Protein AF-A0AAW1S4J7-F1 (afdb_monomer_lite)

Secondary structure (DSSP, 8-state):
-EESSGGGGGG-TTTSPP-EEETTTEEE------TT-EEEEE-EEEE--TT--EEEEEPSSSPEEEE--TT-S-EEEE--TT--S--EEEETTEEE-HHHHHHHHHHHHHHHHHHHHHHHHHHHHHHHHHHHHHHHHHHHHHHHHHHHHHHHHHHHHHHHHHHHHHHHHHHHHHHHHHHHHHHHHHHHHHHHTTS--------

Radius of gyration: 54.15 Å; chains: 1; bounding box: 108×40×159 Å

Organism: NCBI:txid381761

pLDDT: mean 91.61, std 11.93, range [40.16, 98.44]

InterPro domains:
  IPR002044 Carbohydrate binding module family 20 [PF00686] (1-75)
  IPR002044 Carbohydrate binding module family 20 [PS51166] (1-83)
  IPR013783 Immunoglobulin-like fold [G3DSA:2.60.40.10] (1-83)
  IPR013784 Carbohydrate-binding-like fold [SSF49452] (1-79)

Structure (mmCIF, N/CA/C/O backbone):
data_AF-A0AAW1S4J7-F1
#
_entry.id   AF-A0AAW1S4J7-F1
#
loop_
_atom_site.group_PDB
_atom_site.id
_atom_site.type_symbol
_atom_site.label_atom_id
_atom_site.label_alt_id
_atom_site.label_comp_id
_atom_site.label_asym_id
_atom_site.label_entity_id
_atom_site.label_seq_id
_atom_site.pdbx_PDB_ins_code
_atom_site.Cartn_x
_atom_site.Cartn_y
_atom_site.Cartn_z
_atom_site.occupancy
_atom_site.B_iso_or_equiv
_atom_site.auth_seq_id
_atom_site.auth_comp_id
_atom_site.auth_asym_id
_atom_site.auth_atom_id
_atom_site.pdbx_PDB_model_num
ATOM 1 N N . MET A 1 1 ? 13.550 -7.695 -26.222 1.00 94.81 1 MET A N 1
ATOM 2 C CA . MET A 1 1 ? 13.924 -7.060 -24.934 1.00 94.81 1 MET A CA 1
ATOM 3 C C . MET A 1 1 ? 13.783 -8.091 -23.820 1.00 94.81 1 MET A C 1
ATOM 5 O O . MET A 1 1 ? 12.982 -8.997 -23.983 1.00 94.81 1 MET A O 1
ATOM 9 N N . VAL A 1 2 ? 14.546 -7.988 -22.726 1.00 97.31 2 VAL A N 1
ATOM 10 C CA . VAL A 1 2 ? 14.392 -8.846 -21.529 1.00 97.31 2 VAL A CA 1
ATOM 11 C C . VAL A 1 2 ? 14.525 -8.037 -20.240 1.00 97.31 2 VAL A C 1
ATOM 13 O O . VAL A 1 2 ? 15.113 -6.960 -20.264 1.00 97.31 2 VAL A O 1
ATOM 16 N N . GLY A 1 3 ? 14.016 -8.542 -19.117 1.00 98.06 3 GLY A N 1
ATOM 17 C CA . GLY A 1 3 ? 14.047 -7.829 -17.841 1.00 98.06 3 GLY A CA 1
ATOM 18 C C . GLY A 1 3 ? 13.554 -8.634 -16.644 1.00 98.06 3 GLY A C 1
ATOM 19 O O . GLY A 1 3 ? 13.329 -9.837 -16.742 1.00 98.06 3 GLY A O 1
ATOM 20 N N . SER A 1 4 ? 13.395 -7.964 -15.502 1.00 98.25 4 SER A N 1
ATOM 21 C CA . SER A 1 4 ? 13.135 -8.591 -14.201 1.00 98.25 4 SER A CA 1
ATOM 22 C C . SER A 1 4 ? 11.715 -9.138 -14.027 1.00 98.25 4 SER A C 1
ATOM 24 O O . SER A 1 4 ? 11.516 -10.0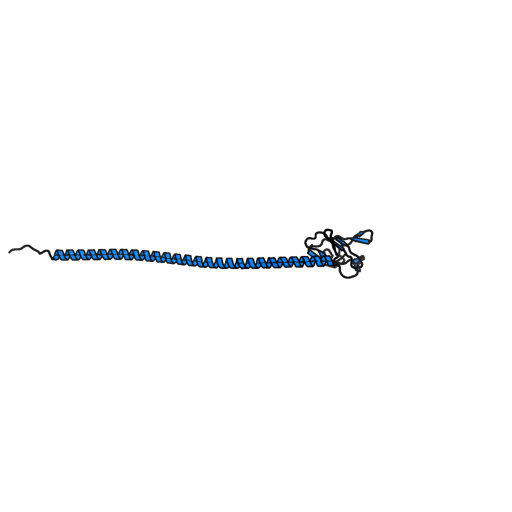89 -13.272 1.00 98.25 4 SER A O 1
ATOM 26 N N . HIS A 1 5 ? 10.726 -8.569 -14.720 1.00 98.19 5 HIS A N 1
ATOM 27 C CA . HIS A 1 5 ? 9.329 -9.003 -14.637 1.00 98.19 5 HIS A CA 1
ATOM 28 C C . HIS A 1 5 ? 9.037 -10.197 -15.560 1.00 98.19 5 HIS A C 1
ATOM 30 O O . HIS A 1 5 ? 9.690 -10.363 -16.589 1.00 98.19 5 HIS A O 1
ATOM 36 N N . ALA A 1 6 ? 8.009 -10.990 -15.241 1.00 97.75 6 ALA A N 1
ATOM 37 C CA . ALA A 1 6 ? 7.593 -12.138 -16.055 1.00 97.75 6 ALA A CA 1
ATOM 38 C C . ALA A 1 6 ? 7.232 -11.739 -17.498 1.00 97.75 6 ALA A C 1
ATOM 40 O O . ALA A 1 6 ? 7.675 -12.376 -18.444 1.00 97.75 6 ALA A O 1
ATOM 41 N N . ASN A 1 7 ? 6.529 -10.616 -17.682 1.00 97.75 7 ASN A N 1
ATOM 42 C CA . ASN A 1 7 ? 6.209 -10.080 -19.018 1.00 97.75 7 ASN A CA 1
ATOM 43 C C . ASN A 1 7 ? 7.428 -9.482 -19.748 1.00 97.75 7 ASN A C 1
ATOM 45 O O . ASN A 1 7 ? 7.339 -9.128 -20.918 1.00 97.75 7 ASN A O 1
ATOM 49 N N . LEU A 1 8 ? 8.568 -9.368 -19.061 1.00 97.94 8 LEU A N 1
ATOM 50 C CA . LEU A 1 8 ? 9.875 -9.056 -19.642 1.00 97.94 8 LEU A CA 1
ATOM 51 C C . LEU A 1 8 ? 10.750 -10.319 -19.763 1.00 97.94 8 LEU A C 1
ATOM 53 O O . LEU A 1 8 ? 11.948 -10.220 -20.018 1.00 97.94 8 LEU A O 1
ATOM 57 N N . GLY A 1 9 ? 10.180 -11.506 -19.560 1.00 96.69 9 GLY A N 1
ATOM 58 C CA . GLY A 1 9 ? 10.858 -12.790 -19.693 1.00 96.69 9 GLY A CA 1
ATOM 59 C C . GLY A 1 9 ? 11.714 -13.207 -18.500 1.00 96.69 9 GLY A C 1
ATOM 60 O O . GLY A 1 9 ? 12.421 -14.199 -18.608 1.00 96.69 9 GLY A O 1
ATOM 61 N N . SER A 1 10 ? 11.712 -12.480 -17.374 1.00 97.38 10 SER A N 1
ATOM 62 C CA . SER A 1 10 ? 12.514 -12.826 -16.182 1.00 97.38 10 SER A CA 1
ATOM 63 C C . SER A 1 10 ? 13.986 -13.143 -16.505 1.00 97.38 10 SER A C 1
ATOM 65 O O . SER A 1 10 ? 14.558 -14.114 -16.010 1.00 97.38 10 SER A O 1
ATOM 67 N N . TRP A 1 11 ? 14.593 -12.318 -17.363 1.00 96.62 11 TRP A N 1
ATOM 68 C CA . TRP A 1 11 ? 15.951 -12.468 -17.906 1.00 96.62 11 TRP A CA 1
ATOM 69 C C . TRP A 1 11 ? 16.199 -13.697 -18.800 1.00 96.62 11 TRP A C 1
ATOM 71 O O . TRP A 1 11 ? 17.341 -13.958 -19.184 1.00 96.62 11 TRP A O 1
ATOM 81 N N . VAL A 1 12 ? 15.153 -14.415 -19.207 1.00 94.62 12 VAL A N 1
ATOM 82 C CA . VAL A 1 12 ? 15.214 -15.518 -20.171 1.00 94.62 12 VAL A CA 1
ATOM 83 C C . VAL A 1 12 ? 14.973 -14.981 -21.585 1.00 94.62 12 VAL A C 1
ATOM 85 O O . VAL A 1 12 ? 13.912 -14.452 -21.901 1.00 94.62 12 VAL A O 1
ATOM 88 N N . LEU A 1 13 ? 15.961 -15.136 -22.476 1.00 92.69 13 LEU A N 1
ATOM 89 C CA . LEU A 1 13 ? 15.916 -14.606 -23.854 1.00 92.69 13 LEU A CA 1
ATOM 90 C C . LEU A 1 13 ? 14.748 -15.140 -24.694 1.00 92.69 13 LEU A C 1
ATOM 92 O O . LEU A 1 13 ? 14.265 -14.442 -25.583 1.00 92.69 13 LEU A O 1
ATOM 96 N N . ALA A 1 14 ? 14.338 -16.385 -24.450 1.00 91.38 14 ALA A N 1
ATOM 97 C CA . ALA A 1 14 ? 13.234 -17.013 -25.169 1.00 91.38 14 ALA A CA 1
ATOM 98 C C . ALA A 1 14 ? 11.870 -16.418 -24.787 1.00 91.38 14 ALA A C 1
ATOM 100 O O . ALA A 1 14 ? 10.983 -16.378 -25.635 1.00 91.38 14 ALA A O 1
ATOM 101 N N . ASP A 1 15 ? 11.753 -15.903 -23.561 1.00 93.56 15 ASP A N 1
ATOM 102 C CA . ASP A 1 15 ? 10.494 -15.441 -22.966 1.00 93.56 15 ASP A CA 1
ATOM 103 C C . ASP A 1 15 ? 10.362 -13.909 -22.998 1.00 93.56 15 ASP A C 1
ATOM 105 O O . ASP A 1 15 ? 9.347 -13.346 -22.593 1.00 93.56 15 ASP A O 1
ATOM 109 N N . GLY A 1 16 ? 11.403 -13.213 -23.461 1.00 94.56 16 GLY A N 1
ATOM 110 C CA . GLY A 1 16 ? 11.403 -11.765 -23.605 1.00 94.56 16 GLY A CA 1
ATOM 111 C C . GLY A 1 16 ? 10.534 -11.290 -24.776 1.00 94.56 16 GLY A C 1
ATOM 112 O O . GLY A 1 16 ? 10.532 -11.932 -25.832 1.00 94.56 16 GLY A O 1
ATOM 113 N N . PRO A 1 17 ? 9.849 -10.138 -24.647 1.00 95.94 17 PRO A N 1
ATOM 114 C CA . PRO A 1 17 ? 9.059 -9.575 -25.734 1.00 95.94 17 PRO A CA 1
ATOM 115 C C . PRO A 1 17 ? 9.934 -9.257 -26.952 1.00 95.94 17 PRO A C 1
ATOM 117 O O . PRO A 1 17 ? 11.016 -8.658 -26.844 1.00 95.94 17 PRO A O 1
ATOM 120 N N . GLU A 1 18 ? 9.451 -9.667 -28.121 1.00 94.62 18 GLU A N 1
ATOM 121 C CA . GLU A 1 18 ? 10.043 -9.334 -29.413 1.00 94.62 18 GLU A CA 1
ATOM 122 C C . GLU A 1 18 ? 9.661 -7.905 -29.800 1.00 94.62 18 GLU A C 1
ATOM 124 O O . GLU A 1 18 ? 8.562 -7.447 -29.499 1.00 94.62 18 GLU A O 1
ATOM 129 N N . MET A 1 19 ? 10.602 -7.178 -30.400 1.00 96.00 19 MET A N 1
ATOM 130 C CA . MET A 1 19 ? 10.384 -5.792 -30.805 1.00 96.00 19 MET A CA 1
ATOM 131 C C 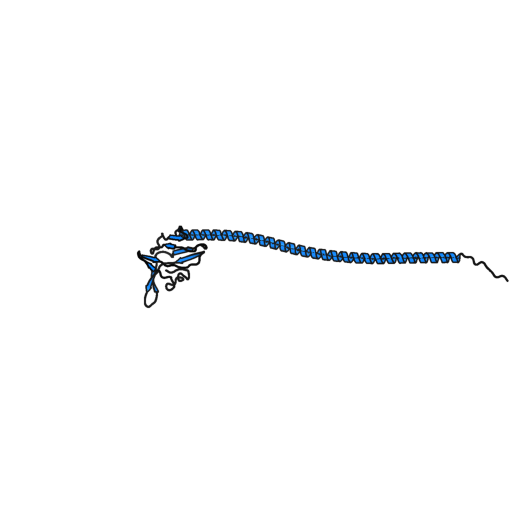. MET A 1 19 ? 10.189 -5.733 -32.311 1.00 96.00 19 MET A C 1
ATOM 133 O O . MET A 1 19 ? 10.899 -6.407 -33.057 1.00 96.00 19 MET A O 1
ATOM 137 N N . GLU A 1 20 ? 9.269 -4.889 -32.752 1.00 96.44 20 GLU A N 1
ATOM 138 C CA . GLU A 1 20 ? 8.991 -4.659 -34.162 1.00 96.44 20 GLU A CA 1
ATOM 139 C C . GLU A 1 20 ? 9.872 -3.524 -34.684 1.00 96.44 20 GLU A C 1
ATOM 141 O O . GLU A 1 20 ? 9.917 -2.440 -34.095 1.00 96.44 20 GLU A O 1
ATOM 146 N N . TRP A 1 21 ? 10.586 -3.773 -35.785 1.00 96.12 21 TRP A N 1
ATOM 147 C CA . TRP A 1 21 ? 11.353 -2.741 -36.480 1.00 96.12 21 TRP A CA 1
ATOM 148 C C . TRP A 1 21 ? 10.439 -1.900 -37.367 1.00 96.12 21 TRP A C 1
ATOM 150 O O . TRP A 1 21 ? 9.559 -2.413 -38.059 1.00 96.12 21 TRP A O 1
ATOM 160 N N . SER A 1 22 ? 10.714 -0.604 -37.406 1.00 95.19 22 SER A N 1
ATOM 161 C CA . SER A 1 22 ? 10.069 0.358 -38.288 1.00 95.19 22 SER A CA 1
ATOM 162 C C . SER A 1 22 ? 11.109 1.296 -38.921 1.00 95.19 22 SER A C 1
ATOM 164 O O . SER A 1 22 ? 12.235 1.397 -38.418 1.00 95.19 22 SER A O 1
ATOM 166 N N . PRO A 1 23 ? 10.775 1.974 -40.042 1.00 96.38 23 PRO A N 1
ATOM 167 C CA . PRO A 1 23 ? 11.704 2.871 -40.723 1.00 96.38 23 PRO A CA 1
ATOM 168 C C . PRO A 1 23 ? 12.321 3.916 -39.784 1.00 96.38 23 PRO A C 1
ATOM 170 O O . PRO A 1 23 ? 11.622 4.522 -38.975 1.00 96.38 23 PRO A O 1
ATOM 173 N N . GLY A 1 24 ? 13.627 4.154 -39.936 1.00 92.69 24 GLY A N 1
ATOM 174 C CA . GLY A 1 24 ? 14.396 5.039 -39.053 1.00 92.69 24 GLY A CA 1
ATOM 175 C C . GLY A 1 24 ? 15.070 4.328 -37.875 1.00 92.69 24 GLY A C 1
ATOM 176 O O . GLY A 1 24 ? 15.402 4.988 -36.898 1.00 92.69 24 GLY A O 1
ATOM 177 N N . ASP A 1 25 ? 15.261 3.006 -37.963 1.00 91.81 25 ASP A N 1
ATOM 178 C CA . ASP A 1 25 ? 15.896 2.170 -36.928 1.00 91.81 25 ASP A CA 1
ATOM 179 C C . ASP A 1 25 ? 15.184 2.216 -35.572 1.00 91.81 25 ASP A C 1
ATOM 181 O O . ASP A 1 25 ? 15.783 2.052 -34.506 1.00 91.81 25 ASP A O 1
ATOM 185 N N . LEU A 1 26 ? 13.865 2.401 -35.630 1.00 94.19 26 LEU A N 1
ATOM 186 C CA . LEU A 1 26 ? 12.995 2.448 -34.470 1.00 94.19 26 LEU A CA 1
ATOM 187 C C . LEU A 1 26 ? 12.445 1.055 -34.188 1.00 94.19 26 LEU A C 1
ATOM 189 O O . LEU A 1 26 ? 11.729 0.476 -35.007 1.00 94.19 26 LEU A O 1
ATOM 193 N N . TRP A 1 27 ? 12.762 0.547 -33.002 1.00 96.12 27 TRP A N 1
ATOM 194 C CA . TRP A 1 27 ? 12.247 -0.712 -32.482 1.00 96.12 27 TRP A CA 1
ATOM 195 C C . TRP A 1 27 ? 11.207 -0.423 -31.404 1.00 96.12 27 TRP A C 1
ATOM 197 O O . TRP A 1 27 ? 11.496 0.324 -30.468 1.00 96.12 27 TRP A O 1
ATOM 207 N N . ARG A 1 28 ? 10.019 -1.025 -31.502 1.00 96.75 28 ARG A N 1
ATOM 208 C CA . ARG A 1 28 ? 8.924 -0.826 -30.539 1.00 96.75 28 ARG A CA 1
ATOM 209 C C . ARG A 1 28 ? 8.412 -2.154 -29.992 1.00 96.75 28 ARG A C 1
ATOM 211 O O . ARG A 1 28 ? 8.386 -3.151 -30.704 1.00 96.75 28 ARG A O 1
ATOM 218 N N . ALA A 1 29 ? 8.000 -2.152 -28.731 1.00 96.75 29 ALA A N 1
ATOM 219 C CA . ALA A 1 29 ? 7.196 -3.211 -28.136 1.00 96.75 29 ALA A CA 1
ATOM 220 C C . ALA A 1 29 ? 6.280 -2.607 -27.071 1.00 96.75 29 ALA A C 1
ATOM 222 O O . ALA A 1 29 ? 6.717 -1.738 -26.316 1.00 96.75 29 ALA A O 1
ATOM 223 N N . ASP A 1 30 ? 5.060 -3.124 -26.982 1.00 97.00 30 ASP A N 1
ATOM 224 C CA . ASP A 1 30 ? 4.117 -2.781 -25.923 1.00 97.00 30 ASP A CA 1
ATOM 225 C C . ASP A 1 30 ? 4.146 -3.885 -24.862 1.00 97.00 30 ASP A C 1
ATOM 227 O O . ASP A 1 30 ? 4.024 -5.073 -25.172 1.00 97.00 30 ASP A O 1
ATOM 231 N N . VAL A 1 31 ? 4.339 -3.508 -23.596 1.00 97.06 31 VAL A N 1
ATOM 232 C CA . VAL A 1 31 ? 4.466 -4.463 -22.487 1.00 97.06 31 VAL A CA 1
ATOM 233 C C . VAL A 1 31 ? 3.545 -4.056 -21.349 1.00 97.06 31 VAL A C 1
ATOM 235 O O . VAL A 1 31 ? 3.695 -2.989 -20.762 1.00 97.06 31 VAL A O 1
ATOM 238 N N . ALA A 1 32 ? 2.625 -4.945 -20.983 1.00 96.75 32 ALA A N 1
ATOM 239 C CA . ALA A 1 32 ? 1.812 -4.762 -19.789 1.00 96.75 32 ALA A CA 1
ATOM 240 C C . ALA A 1 32 ? 2.663 -5.023 -18.538 1.00 96.75 32 ALA A C 1
ATOM 242 O O . ALA A 1 32 ? 3.170 -6.131 -18.349 1.00 96.75 32 ALA A O 1
ATOM 243 N N . LEU A 1 33 ? 2.797 -4.027 -17.665 1.00 96.62 33 LEU A N 1
ATOM 244 C CA . LEU A 1 33 ? 3.484 -4.146 -16.378 1.00 96.62 33 LEU A CA 1
ATOM 245 C C . LEU A 1 33 ? 2.549 -3.706 -15.245 1.00 96.62 33 LEU A C 1
ATOM 247 O O . LEU A 1 33 ? 1.750 -2.791 -15.445 1.00 96.62 33 LEU A O 1
ATOM 251 N N . PRO A 1 34 ? 2.627 -4.326 -14.055 1.00 95.94 34 PRO A N 1
ATOM 252 C CA . PRO A 1 34 ? 1.897 -3.830 -12.897 1.00 95.94 34 PRO A CA 1
ATOM 253 C C . PRO A 1 34 ? 2.310 -2.393 -12.538 1.00 95.94 34 PRO A C 1
ATOM 255 O O . PRO A 1 34 ? 3.500 -2.068 -12.490 1.00 95.94 34 PRO A O 1
ATOM 258 N N . ALA A 1 35 ? 1.329 -1.544 -12.242 1.00 93.44 35 ALA A N 1
ATOM 259 C CA . ALA A 1 35 ? 1.574 -0.203 -11.722 1.00 93.44 35 ALA A CA 1
ATOM 260 C C . ALA A 1 35 ? 2.188 -0.254 -10.307 1.00 93.44 35 ALA A C 1
ATOM 262 O O . ALA A 1 35 ? 2.039 -1.243 -9.585 1.00 93.44 35 ALA A O 1
ATOM 263 N N . GLY A 1 36 ? 2.869 0.818 -9.896 1.00 93.38 36 GLY A N 1
ATOM 264 C CA . GLY A 1 36 ? 3.465 0.937 -8.556 1.00 93.38 36 GLY A CA 1
ATOM 265 C C . GLY A 1 36 ? 4.779 0.169 -8.350 1.00 93.38 36 GLY A C 1
ATOM 266 O O . GLY A 1 36 ? 5.244 0.063 -7.215 1.00 93.38 36 GLY A O 1
ATOM 267 N N . GLY A 1 37 ? 5.368 -0.382 -9.413 1.00 94.69 37 GLY A N 1
ATOM 268 C CA . GLY A 1 37 ? 6.575 -1.208 -9.361 1.00 94.69 37 GLY A CA 1
ATOM 269 C C . GLY A 1 37 ? 7.823 -0.540 -9.937 1.00 94.69 37 GLY A C 1
ATOM 270 O O . GLY A 1 37 ? 7.751 0.444 -10.671 1.00 94.69 37 GLY A O 1
ATOM 271 N N . VAL A 1 38 ? 8.980 -1.134 -9.636 1.00 97.19 38 VAL A N 1
ATOM 272 C CA . VAL A 1 38 ? 10.267 -0.803 -10.258 1.00 97.19 38 VAL A CA 1
ATOM 273 C C . VAL A 1 38 ? 10.770 -2.024 -11.019 1.00 97.19 38 VAL A C 1
ATOM 275 O O . VAL A 1 38 ? 10.853 -3.122 -10.465 1.00 97.19 38 VAL A O 1
ATOM 278 N N . TYR A 1 39 ? 11.107 -1.829 -12.288 1.00 97.69 39 TYR A N 1
ATOM 279 C CA . TYR A 1 39 ? 11.480 -2.887 -13.217 1.00 97.69 39 TYR A CA 1
ATOM 280 C C . TYR A 1 39 ? 12.851 -2.625 -13.814 1.00 97.69 39 TYR A C 1
ATOM 282 O O . TYR A 1 39 ? 13.175 -1.500 -14.189 1.00 97.69 39 TYR A O 1
ATOM 290 N N . GLU A 1 40 ? 13.637 -3.686 -13.955 1.00 97.69 40 GLU A N 1
ATOM 291 C CA . GLU A 1 40 ? 14.879 -3.648 -14.712 1.00 97.69 40 GLU A CA 1
ATOM 292 C C . GLU A 1 40 ? 14.668 -4.288 -16.075 1.00 97.69 40 GLU A C 1
ATOM 294 O O . GLU A 1 40 ? 13.974 -5.299 -16.187 1.00 97.69 40 GLU A O 1
ATOM 299 N N . TYR A 1 41 ? 15.294 -3.736 -17.106 1.00 97.25 41 TYR A N 1
ATOM 300 C CA . TYR A 1 41 ? 15.266 -4.309 -18.445 1.00 97.25 41 TYR A CA 1
ATOM 301 C C . TYR A 1 41 ? 16.514 -3.950 -19.246 1.00 97.25 41 TYR A C 1
ATOM 303 O O . TYR A 1 41 ? 17.300 -3.067 -18.887 1.00 97.25 41 TYR A O 1
ATOM 311 N N . LYS A 1 42 ? 16.702 -4.672 -20.350 1.00 96.75 42 LYS A N 1
ATOM 312 C CA . LYS A 1 42 ? 17.792 -4.467 -21.293 1.00 96.75 42 LYS A CA 1
ATOM 313 C C . LYS A 1 42 ? 17.411 -4.906 -22.702 1.00 96.75 42 LYS A C 1
ATOM 315 O O . LYS A 1 42 ? 16.663 -5.871 -22.901 1.00 96.75 42 LYS A O 1
ATOM 320 N N . TYR A 1 43 ? 17.976 -4.223 -23.691 1.00 96.75 43 TYR A N 1
ATOM 321 C CA . TYR A 1 43 ? 17.863 -4.634 -25.087 1.00 96.75 43 TYR A CA 1
ATOM 322 C C . TYR A 1 43 ? 18.951 -5.648 -25.450 1.00 96.75 43 TYR A C 1
ATOM 324 O O . TYR A 1 43 ? 20.069 -5.628 -24.929 1.00 96.75 43 TYR A O 1
ATOM 332 N N . VAL A 1 44 ? 18.605 -6.568 -26.342 1.00 95.81 44 VAL A N 1
ATOM 333 C CA . VAL A 1 44 ? 19.483 -7.647 -26.788 1.00 95.81 44 VAL A CA 1
ATOM 334 C C . VAL A 1 44 ? 19.173 -7.947 -28.246 1.00 95.81 44 VAL A C 1
ATOM 336 O O . VAL A 1 44 ? 18.009 -8.101 -28.615 1.00 95.81 44 VAL A O 1
ATOM 339 N N . LEU A 1 45 ? 20.216 -8.016 -29.067 1.00 94.88 45 LEU A N 1
ATOM 340 C CA . LEU A 1 45 ? 20.133 -8.556 -30.416 1.00 94.88 45 LEU A CA 1
ATOM 341 C C . LEU A 1 45 ? 20.252 -10.068 -30.313 1.00 94.88 45 LEU A C 1
ATOM 343 O O . LEU A 1 45 ? 21.188 -10.582 -29.697 1.00 94.88 45 LEU A O 1
ATOM 347 N N . VAL A 1 46 ? 19.299 -10.777 -30.902 1.00 92.56 46 VAL A N 1
ATOM 348 C CA . VAL A 1 46 ? 19.194 -12.230 -30.787 1.00 92.56 46 VAL A CA 1
ATOM 349 C C . VAL A 1 46 ? 19.413 -12.863 -32.153 1.00 92.56 46 VAL A C 1
ATOM 351 O O . VAL A 1 46 ? 18.851 -12.421 -33.151 1.00 92.56 46 VAL A O 1
ATOM 354 N N . GLY A 1 47 ? 20.239 -13.904 -32.187 1.00 86.94 47 GLY A N 1
ATOM 355 C CA . GLY A 1 47 ? 20.476 -14.730 -33.363 1.00 86.94 47 GLY A CA 1
ATOM 356 C C . GLY A 1 47 ? 19.598 -15.973 -33.325 1.00 86.94 47 GLY A C 1
ATOM 357 O O . GLY A 1 47 ? 19.420 -16.585 -32.268 1.00 86.94 47 GLY A O 1
ATOM 358 N N . GLY A 1 48 ? 19.054 -16.353 -34.481 1.00 77.94 48 GLY A N 1
ATOM 359 C CA . GLY A 1 48 ? 18.317 -17.602 -34.664 1.00 77.94 48 GLY A CA 1
ATOM 360 C C . GLY A 1 48 ? 19.195 -18.689 -35.287 1.00 77.94 48 GLY A C 1
ATOM 361 O O . GLY A 1 48 ? 19.889 -18.439 -36.269 1.00 77.94 48 GLY A O 1
ATOM 362 N N . GLY A 1 49 ? 19.155 -19.902 -34.731 1.00 67.75 49 GLY A N 1
ATOM 363 C CA . GLY A 1 49 ? 19.815 -21.090 -35.280 1.00 67.75 49 GLY A CA 1
ATOM 364 C C . GLY A 1 49 ? 19.264 -22.384 -34.672 1.00 67.75 49 GLY A C 1
ATOM 365 O O . GLY A 1 49 ? 18.399 -22.345 -33.799 1.00 67.75 49 GLY A O 1
ATOM 366 N N . ALA A 1 50 ? 19.785 -23.537 -35.104 1.00 55.91 50 ALA A N 1
ATOM 367 C CA . ALA A 1 50 ? 19.297 -24.866 -34.701 1.00 55.91 50 ALA A CA 1
ATOM 368 C C . ALA A 1 50 ? 19.357 -25.155 -33.180 1.00 55.91 50 ALA A C 1
ATOM 370 O O . ALA A 1 50 ? 18.745 -26.113 -32.720 1.00 55.91 50 ALA A O 1
ATOM 371 N N . GLY A 1 51 ? 20.069 -24.330 -32.401 1.00 61.50 51 GLY A N 1
ATOM 372 C CA . GLY A 1 51 ? 20.192 -24.425 -30.940 1.00 61.50 51 GLY A CA 1
ATOM 373 C C . GLY A 1 51 ? 19.315 -23.452 -30.140 1.00 61.50 51 GLY A C 1
ATOM 374 O O . GLY A 1 51 ? 19.511 -23.332 -28.935 1.00 61.50 51 GLY A O 1
ATOM 375 N N . GLY A 1 52 ? 18.381 -22.741 -30.782 1.00 73.31 52 GLY A N 1
ATOM 376 C CA . GLY A 1 52 ? 17.516 -21.753 -30.129 1.00 73.31 52 GLY A CA 1
ATOM 377 C C . GLY A 1 52 ? 18.045 -20.314 -30.184 1.00 73.31 52 GLY A C 1
ATOM 378 O O . GLY A 1 52 ? 19.020 -20.002 -30.877 1.00 73.31 52 GLY A O 1
ATOM 379 N N . ARG A 1 53 ? 17.350 -19.415 -29.474 1.00 81.81 53 ARG A N 1
ATOM 380 C CA . ARG A 1 53 ? 17.690 -17.988 -29.375 1.00 81.81 53 ARG A CA 1
ATOM 381 C C . ARG A 1 53 ? 18.932 -17.803 -28.500 1.00 81.81 53 ARG A C 1
ATOM 383 O O . ARG A 1 53 ? 18.929 -18.190 -27.336 1.00 81.81 53 ARG A O 1
ATOM 390 N N . HIS A 1 54 ? 19.969 -17.172 -29.044 1.00 87.50 54 HIS A N 1
ATOM 391 C CA . HIS A 1 54 ? 21.170 -16.784 -28.298 1.00 87.50 54 HIS A CA 1
ATOM 392 C C . HIS A 1 54 ? 21.458 -15.291 -28.482 1.00 87.50 54 HIS A C 1
ATOM 394 O O . HIS A 1 54 ? 21.161 -14.714 -29.530 1.00 87.50 54 HIS A O 1
ATOM 400 N N . ALA A 1 55 ? 22.025 -14.656 -27.456 1.00 92.44 55 ALA A N 1
ATOM 401 C CA . ALA A 1 55 ? 22.392 -13.246 -27.517 1.00 92.44 55 ALA A CA 1
ATOM 402 C C . ALA A 1 55 ? 23.593 -13.048 -28.455 1.00 92.44 55 ALA A C 1
ATOM 404 O O . ALA A 1 55 ? 24.667 -13.591 -28.209 1.00 92.44 55 ALA A O 1
ATOM 405 N N . LEU A 1 56 ? 23.410 -12.251 -29.508 1.00 94.38 56 LEU A N 1
ATOM 406 C CA . LEU A 1 56 ? 24.486 -11.787 -30.388 1.00 94.38 56 LEU A CA 1
ATOM 407 C C . LEU A 1 56 ? 25.197 -10.578 -29.786 1.00 94.38 56 LEU A C 1
ATOM 409 O O . LEU A 1 56 ? 26.421 -10.490 -29.813 1.00 94.38 56 LEU A O 1
ATOM 413 N N . ALA A 1 57 ? 24.422 -9.644 -29.236 1.00 95.31 57 ALA A N 1
ATOM 414 C CA . ALA A 1 57 ? 24.940 -8.463 -28.569 1.00 95.31 57 ALA A CA 1
ATOM 415 C C . ALA A 1 57 ? 23.944 -7.966 -27.525 1.00 95.31 57 ALA A C 1
ATOM 417 O O . ALA A 1 57 ? 22.737 -7.949 -27.758 1.00 95.31 57 ALA A O 1
ATOM 418 N N . TRP A 1 58 ? 24.466 -7.521 -26.390 1.00 95.94 58 TRP A N 1
ATOM 419 C CA . TRP A 1 58 ? 23.692 -6.824 -25.372 1.00 95.94 58 TRP A CA 1
ATOM 420 C C . TRP A 1 58 ? 23.811 -5.320 -25.569 1.00 95.94 58 TRP A C 1
ATOM 422 O O . TRP A 1 58 ? 24.865 -4.835 -25.989 1.00 95.94 58 TRP A O 1
ATOM 432 N N . GLN A 1 59 ? 22.753 -4.593 -25.207 1.00 96.12 59 GLN A N 1
ATOM 433 C CA . GLN A 1 59 ? 22.813 -3.144 -25.053 1.00 96.12 59 GLN A CA 1
ATOM 434 C C . GLN A 1 59 ? 24.026 -2.766 -24.194 1.00 96.12 59 GLN A C 1
ATOM 436 O O . GLN A 1 59 ? 24.365 -3.453 -23.220 1.00 96.12 59 GLN A O 1
ATOM 441 N N . ARG A 1 60 ? 24.684 -1.668 -24.551 1.00 93.31 60 ARG A N 1
ATOM 442 C CA . ARG A 1 60 ? 25.813 -1.148 -23.781 1.00 93.31 60 ARG A CA 1
ATOM 443 C C . ARG A 1 60 ? 25.352 -0.578 -22.436 1.00 93.31 60 ARG A C 1
ATOM 445 O O . ARG A 1 60 ? 24.183 -0.265 -22.241 1.00 93.31 60 ARG A O 1
ATOM 452 N N . GLY A 1 61 ? 26.292 -0.463 -21.499 1.00 92.00 61 GLY A N 1
ATOM 453 C CA . GLY A 1 61 ? 26.032 0.083 -20.167 1.00 92.00 61 GLY A CA 1
ATOM 454 C C . GLY A 1 6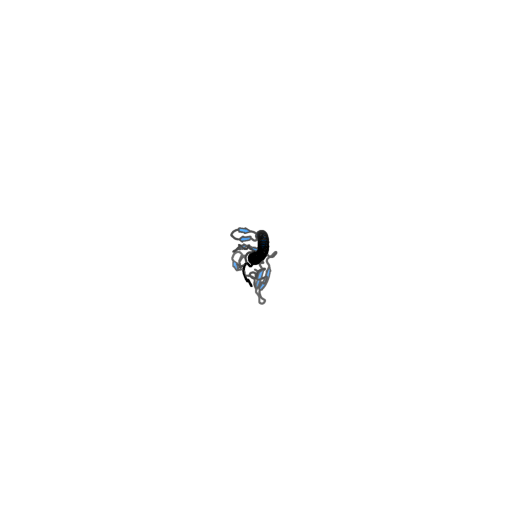1 ? 25.296 -0.871 -19.220 1.00 92.00 61 GLY A C 1
ATOM 455 O O . GLY A 1 61 ? 25.250 -2.090 -19.427 1.00 92.00 61 GLY A O 1
ATOM 456 N N . ASN A 1 62 ? 24.761 -0.296 -18.143 1.00 92.75 62 ASN A N 1
ATOM 457 C CA . ASN A 1 62 ? 24.023 -1.008 -17.099 1.00 92.75 62 ASN A CA 1
ATOM 458 C C . ASN A 1 62 ? 22.606 -1.382 -17.558 1.00 92.75 62 ASN A C 1
ATOM 460 O O . ASN A 1 62 ? 22.149 -0.973 -18.625 1.00 92.75 62 ASN A O 1
ATOM 464 N N . ASN A 1 63 ? 21.908 -2.173 -16.744 1.00 95.25 63 ASN A N 1
ATOM 465 C CA . ASN A 1 63 ? 20.477 -2.386 -16.930 1.00 95.25 63 ASN A CA 1
ATOM 466 C C . ASN A 1 63 ? 19.733 -1.054 -16.802 1.00 95.25 63 ASN A C 1
ATOM 468 O O . ASN A 1 63 ? 20.103 -0.186 -16.010 1.00 95.25 63 ASN A O 1
ATOM 472 N N . SER A 1 64 ? 18.675 -0.914 -17.587 1.00 95.38 64 SER A N 1
ATOM 473 C CA . SER A 1 64 ? 17.779 0.229 -17.509 1.00 95.38 64 SER A CA 1
ATOM 474 C C . SER A 1 64 ? 16.756 -0.007 -16.406 1.00 95.38 64 SER A C 1
ATOM 476 O O . SER A 1 64 ? 16.255 -1.121 -16.273 1.00 95.38 64 SER A O 1
ATOM 478 N N . VAL A 1 65 ? 16.442 1.032 -15.633 1.00 95.38 65 VAL A N 1
ATOM 479 C CA . VAL A 1 65 ? 15.450 0.977 -14.551 1.00 95.38 65 VAL A CA 1
ATOM 480 C C . VAL A 1 65 ? 14.238 1.817 -14.943 1.00 95.38 65 VAL A C 1
ATOM 482 O O . VAL A 1 65 ? 14.393 2.971 -15.335 1.00 95.38 65 VAL A O 1
ATOM 485 N N . LEU A 1 66 ? 13.041 1.245 -14.840 1.00 95.75 66 LEU A N 1
ATOM 486 C CA . LEU A 1 66 ? 11.763 1.925 -15.037 1.00 95.75 66 LEU A CA 1
ATOM 487 C C . LEU A 1 66 ? 10.954 1.847 -13.745 1.00 95.75 66 LEU A C 1
ATOM 489 O O . LEU A 1 66 ? 10.614 0.756 -13.294 1.00 95.75 66 LEU A O 1
ATOM 493 N N . ALA A 1 67 ? 10.639 3.002 -13.170 1.00 96.44 67 ALA A N 1
ATOM 494 C CA . ALA A 1 67 ? 9.723 3.113 -12.044 1.00 96.44 67 ALA A CA 1
ATOM 495 C C . ALA A 1 67 ? 8.357 3.585 -12.540 1.00 96.44 67 ALA A C 1
ATOM 497 O O . ALA A 1 67 ? 8.278 4.589 -13.249 1.00 96.44 67 ALA A O 1
ATOM 498 N N . LEU A 1 68 ? 7.308 2.861 -12.154 1.00 95.31 68 LEU A N 1
ATOM 499 C CA . LEU A 1 68 ? 5.923 3.197 -12.454 1.00 95.31 68 LEU A CA 1
ATOM 500 C C . LEU A 1 68 ? 5.187 3.500 -11.151 1.00 95.31 68 LEU A C 1
ATOM 502 O O . LEU A 1 68 ? 5.237 2.705 -10.209 1.00 95.31 68 LEU A O 1
ATOM 506 N N . ASN A 1 69 ? 4.482 4.624 -11.087 1.00 93.50 69 ASN A N 1
ATOM 507 C CA . ASN A 1 69 ? 3.634 4.955 -9.940 1.00 93.50 69 ASN A CA 1
ATOM 508 C C . ASN A 1 69 ? 2.323 4.163 -9.988 1.00 93.50 69 ASN A C 1
ATOM 510 O O . ASN A 1 69 ? 1.922 3.642 -11.026 1.00 93.50 69 ASN A O 1
ATOM 514 N N . ALA A 1 70 ? 1.640 4.042 -8.848 1.00 91.19 70 ALA A N 1
ATOM 515 C CA . ALA A 1 70 ? 0.411 3.246 -8.750 1.00 91.19 70 ALA A CA 1
ATOM 516 C C . ALA A 1 70 ? -0.766 3.841 -9.548 1.00 91.19 70 ALA A C 1
ATOM 518 O O . ALA A 1 70 ? -1.702 3.125 -9.897 1.00 91.19 70 ALA A O 1
ATOM 519 N N . SER A 1 71 ? -0.723 5.146 -9.817 1.00 90.12 71 SER A N 1
ATOM 520 C CA . SER A 1 71 ? -1.735 5.888 -10.575 1.00 90.12 71 SER A CA 1
ATOM 521 C C . SER A 1 71 ? -1.492 5.883 -12.089 1.00 90.12 71 SER A C 1
ATOM 523 O O . SER A 1 71 ? -2.359 6.313 -12.851 1.00 90.12 71 SER A O 1
ATOM 525 N N . GLU A 1 72 ? -0.327 5.410 -12.534 1.00 90.94 72 GLU A N 1
ATOM 526 C CA . GLU A 1 72 ? 0.066 5.425 -13.939 1.00 90.94 72 GLU A CA 1
ATOM 527 C C . GLU A 1 72 ? -0.562 4.244 -14.675 1.00 90.94 72 GLU A C 1
ATOM 529 O O . GLU A 1 72 ? -0.479 3.095 -14.243 1.00 90.94 72 GLU A O 1
ATOM 534 N N . THR A 1 73 ? -1.211 4.543 -15.796 1.00 92.19 73 THR A N 1
ATOM 535 C CA . THR A 1 73 ? -1.887 3.545 -16.640 1.00 92.19 73 THR A CA 1
ATOM 536 C C . THR A 1 73 ? -1.146 3.292 -17.948 1.00 92.19 73 THR A C 1
ATOM 538 O O . THR A 1 73 ? -1.278 2.215 -18.521 1.00 92.19 73 THR A O 1
ATOM 541 N N . GLU A 1 74 ? -0.341 4.257 -18.391 1.00 94.44 74 GLU A N 1
ATOM 542 C CA . GLU A 1 74 ? 0.442 4.202 -19.618 1.00 94.44 74 GLU A CA 1
ATOM 543 C C . GLU A 1 74 ? 1.724 5.027 -19.447 1.00 94.44 74 GLU A C 1
ATOM 545 O O . GLU A 1 74 ? 1.706 6.114 -18.856 1.00 94.44 74 GLU A O 1
ATOM 550 N N . ALA A 1 75 ? 2.833 4.499 -19.962 1.00 95.06 75 ALA A N 1
ATOM 551 C CA . ALA A 1 75 ? 4.128 5.163 -19.989 1.00 95.06 75 ALA A CA 1
ATOM 552 C C . ALA A 1 75 ? 4.834 4.834 -21.307 1.00 95.06 75 ALA A C 1
ATOM 554 O O . ALA A 1 75 ? 4.965 3.664 -21.666 1.00 95.06 75 ALA A O 1
ATOM 555 N N . GLU A 1 76 ? 5.321 5.856 -22.004 1.00 96.12 76 GLU A N 1
ATOM 556 C CA . GLU A 1 76 ? 6.147 5.688 -23.198 1.00 96.12 76 GLU A CA 1
ATOM 557 C C . GLU A 1 76 ? 7.617 5.860 -22.820 1.00 96.12 76 GLU A C 1
ATOM 559 O O . GLU A 1 76 ? 7.992 6.836 -22.168 1.00 96.12 76 GLU A O 1
ATOM 564 N N . VAL A 1 77 ? 8.462 4.909 -23.217 1.00 95.88 77 VAL A N 1
ATOM 565 C CA . VAL A 1 77 ? 9.900 4.958 -22.947 1.00 95.88 77 VAL A CA 1
ATOM 566 C C . VAL A 1 77 ? 10.660 5.054 -24.262 1.00 95.88 77 VAL A C 1
ATOM 568 O O . VAL A 1 77 ? 10.596 4.159 -25.101 1.00 95.88 77 VAL A O 1
ATOM 571 N N . MET A 1 78 ? 11.394 6.148 -24.430 1.00 95.06 78 MET A N 1
ATOM 572 C CA . MET A 1 78 ? 12.234 6.419 -25.589 1.00 95.06 78 MET A CA 1
ATOM 573 C C . MET A 1 78 ? 13.699 6.225 -25.209 1.00 95.06 78 MET A C 1
ATOM 575 O O . MET A 1 78 ? 14.247 7.001 -24.427 1.00 95.06 78 MET A O 1
ATOM 579 N N . ASP A 1 79 ? 14.334 5.212 -25.792 1.00 94.50 79 ASP A N 1
ATOM 580 C CA . ASP A 1 79 ? 15.682 4.774 -25.435 1.00 94.50 79 ASP A CA 1
ATOM 581 C C . ASP A 1 79 ? 16.667 4.781 -26.599 1.00 94.50 79 ASP A C 1
ATOM 583 O O . ASP A 1 79 ? 16.316 4.993 -27.757 1.00 94.50 79 ASP A O 1
ATOM 587 N N . ASN A 1 80 ? 17.931 4.503 -26.273 1.00 91.69 80 ASN A N 1
ATOM 588 C CA . ASN A 1 80 ? 18.997 4.308 -27.242 1.00 91.69 80 ASN A CA 1
ATOM 589 C C . ASN A 1 80 ? 19.796 3.023 -26.967 1.00 91.69 80 ASN A C 1
ATOM 591 O O . ASN A 1 80 ? 19.978 2.590 -25.823 1.00 91.69 80 ASN A O 1
ATOM 595 N N . TRP A 1 81 ? 20.318 2.432 -28.041 1.00 92.94 81 TRP A N 1
ATOM 596 C CA . TRP A 1 81 ? 21.121 1.207 -27.993 1.00 92.94 81 TRP A CA 1
ATOM 597 C C . TRP A 1 81 ? 22.462 1.372 -27.257 1.00 92.94 81 TRP A C 1
ATOM 599 O O . TRP A 1 81 ? 22.952 0.435 -26.624 1.00 92.94 81 TRP A O 1
ATOM 609 N N . GLU A 1 82 ? 23.051 2.569 -27.296 1.00 90.12 82 GLU A N 1
ATOM 610 C CA . GLU A 1 82 ? 24.343 2.852 -26.660 1.00 90.12 82 GLU A CA 1
ATOM 611 C C . GLU A 1 82 ? 24.274 2.853 -25.125 1.00 90.12 82 GLU A C 1
ATOM 613 O O . GLU A 1 82 ? 25.313 2.871 -24.465 1.00 90.12 82 GLU A O 1
ATOM 618 N N . GLY A 1 83 ? 23.069 2.825 -24.542 1.00 82.81 83 GLY A N 1
ATOM 619 C CA . GLY A 1 83 ? 22.882 2.935 -23.095 1.00 82.81 83 GLY A CA 1
ATOM 620 C C . GLY A 1 83 ? 23.355 4.286 -22.551 1.00 82.81 83 GLY A C 1
ATOM 621 O O . GLY A 1 83 ? 23.675 4.402 -21.368 1.00 82.81 83 GLY A O 1
ATOM 622 N N . ALA A 1 84 ? 23.444 5.296 -23.420 1.00 78.38 84 ALA A N 1
ATOM 623 C CA . ALA A 1 84 ? 23.859 6.638 -23.061 1.00 78.38 84 ALA A CA 1
ATOM 624 C C . ALA A 1 84 ? 22.713 7.387 -22.354 1.00 78.38 84 ALA A C 1
ATOM 626 O O . ALA A 1 84 ? 21.537 7.089 -22.605 1.00 78.38 84 ALA A O 1
ATOM 627 N N . PRO A 1 85 ? 23.025 8.386 -21.507 1.00 75.50 85 PRO A N 1
ATOM 628 C CA . PRO A 1 85 ? 22.025 9.303 -20.971 1.00 75.50 85 PRO A CA 1
ATOM 629 C C . PRO A 1 85 ? 21.202 9.949 -22.092 1.00 75.50 85 PRO A C 1
ATOM 631 O O . PRO A 1 85 ? 21.708 10.172 -23.190 1.00 75.50 85 PRO A O 1
ATOM 634 N N . GLY A 1 86 ? 19.943 10.279 -21.805 1.00 79.00 86 GLY A N 1
ATOM 635 C CA . GLY A 1 86 ? 19.011 10.830 -22.797 1.00 79.00 86 GLY A CA 1
ATOM 636 C C . GLY A 1 86 ? 17.799 9.946 -23.073 1.00 79.00 86 GLY A C 1
ATOM 637 O O . GLY A 1 86 ? 16.970 10.311 -23.898 1.00 79.00 86 GLY A O 1
ATOM 638 N N . ALA A 1 87 ? 17.674 8.820 -22.365 1.00 87.56 87 ALA A N 1
ATOM 639 C CA . ALA A 1 87 ? 16.412 8.105 -22.275 1.00 87.56 87 ALA A CA 1
ATOM 640 C C . ALA A 1 87 ? 15.327 9.008 -21.674 1.00 87.56 87 ALA A C 1
ATOM 642 O O . ALA A 1 87 ? 15.558 9.669 -20.653 1.00 87.56 87 ALA A O 1
ATOM 643 N N . VAL A 1 88 ? 14.152 9.011 -22.294 1.00 95.06 88 VAL A N 1
ATOM 644 C CA . VAL A 1 88 ? 12.997 9.796 -21.858 1.00 95.06 88 VAL A CA 1
ATOM 645 C C . VAL A 1 88 ? 11.860 8.850 -21.521 1.00 95.06 88 VAL A C 1
ATOM 647 O O . VAL A 1 88 ? 11.518 7.974 -22.306 1.00 95.06 88 VAL A O 1
ATOM 650 N N . VAL A 1 89 ? 11.267 9.047 -20.353 1.00 95.44 89 VAL A N 1
ATOM 651 C CA . VAL A 1 89 ? 10.012 8.424 -19.946 1.00 95.44 89 VAL A CA 1
ATOM 652 C C . VAL A 1 89 ? 8.936 9.499 -20.016 1.00 95.44 89 VAL A C 1
ATOM 654 O O . VAL A 1 89 ? 9.081 10.560 -19.406 1.00 95.44 89 VAL A O 1
ATOM 657 N N . VAL A 1 90 ? 7.880 9.245 -20.781 1.00 96.38 90 VAL A N 1
ATOM 658 C CA . VAL A 1 90 ? 6.721 10.124 -20.910 1.00 96.38 90 VAL A CA 1
ATOM 659 C C . VAL A 1 90 ? 5.535 9.469 -20.222 1.00 96.38 90 VAL A C 1
ATOM 661 O O . VAL A 1 90 ? 5.063 8.418 -20.645 1.00 96.38 90 VAL A O 1
ATOM 664 N N . VAL A 1 91 ? 5.033 10.113 -19.172 1.00 92.94 91 VAL A N 1
ATOM 665 C CA . VAL A 1 91 ? 3.845 9.673 -18.431 1.00 92.94 91 VAL A CA 1
ATOM 666 C C . VAL A 1 91 ? 2.851 10.823 -18.389 1.00 92.94 91 VAL A C 1
ATOM 668 O O . VAL A 1 91 ? 3.202 11.932 -17.985 1.00 92.94 91 VAL A O 1
ATOM 671 N N . GLY A 1 92 ? 1.611 10.593 -18.834 1.00 89.19 92 GLY A N 1
ATOM 672 C CA . GLY A 1 92 ? 0.564 11.625 -18.815 1.00 89.19 92 GLY A CA 1
ATOM 673 C C . GLY A 1 92 ? 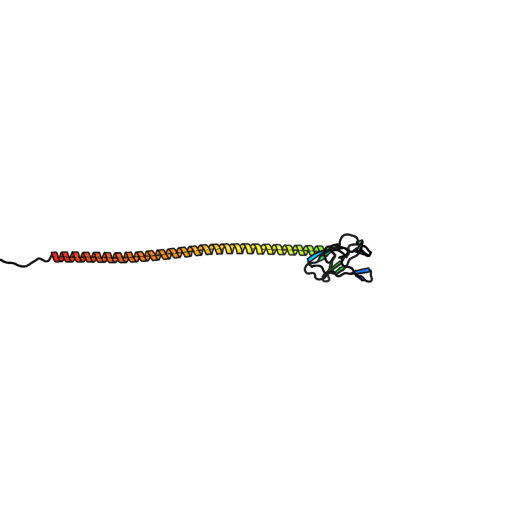0.958 12.920 -19.544 1.00 89.19 92 GLY A C 1
ATOM 674 O O . GLY A 1 92 ? 0.578 14.010 -19.121 1.00 89.19 92 GLY A O 1
ATOM 675 N N . GLY A 1 93 ? 1.782 12.817 -20.594 1.00 89.62 93 GLY A N 1
ATOM 676 C CA . GLY A 1 93 ? 2.307 13.957 -21.357 1.00 89.62 93 GLY A CA 1
ATOM 677 C C . GLY A 1 93 ? 3.508 14.676 -20.729 1.00 89.62 93 GLY A C 1
ATOM 678 O O . GLY A 1 93 ? 3.990 15.659 -21.294 1.00 89.62 93 GLY A O 1
ATOM 679 N N . ARG A 1 94 ? 4.026 14.210 -19.586 1.00 91.62 94 ARG A N 1
ATOM 680 C CA . ARG A 1 94 ? 5.220 14.767 -18.942 1.00 91.62 94 ARG A CA 1
ATOM 681 C C . ARG A 1 94 ? 6.443 13.907 -19.237 1.00 91.62 94 ARG A C 1
ATOM 683 O O . ARG A 1 94 ? 6.486 12.746 -18.855 1.00 91.62 94 ARG A O 1
ATOM 690 N N . ALA A 1 95 ? 7.450 14.515 -19.856 1.00 95.00 95 ALA A N 1
ATOM 691 C CA . ALA A 1 95 ? 8.748 13.897 -20.092 1.00 95.00 95 ALA A CA 1
ATOM 692 C C . ALA A 1 95 ? 9.674 14.041 -18.870 1.00 95.00 95 ALA A C 1
ATOM 694 O O . ALA A 1 95 ? 9.809 15.130 -18.303 1.00 95.00 95 ALA A O 1
ATOM 695 N N . ALA A 1 96 ? 10.344 12.955 -18.497 1.00 94.69 96 ALA A N 1
ATOM 696 C CA . ALA A 1 96 ? 11.385 12.902 -17.476 1.00 94.69 96 ALA A CA 1
ATOM 697 C C . ALA A 1 96 ? 12.498 11.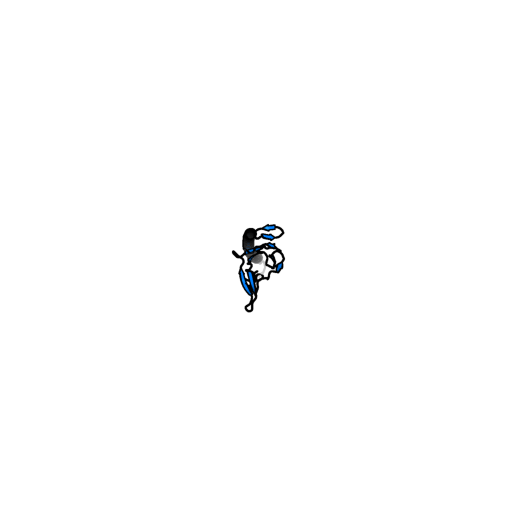931 -17.898 1.00 94.69 96 ALA A C 1
ATOM 699 O O . ALA A 1 96 ? 12.301 11.099 -18.779 1.00 94.69 96 ALA A O 1
ATOM 700 N N . THR A 1 97 ? 13.674 12.006 -17.271 1.00 94.50 97 THR A N 1
ATOM 701 C CA . THR A 1 97 ? 14.653 10.914 -17.391 1.00 94.50 97 THR A CA 1
ATOM 702 C C . THR A 1 97 ? 14.226 9.736 -16.520 1.00 94.50 97 THR A C 1
ATOM 704 O O . THR A 1 97 ? 13.435 9.901 -15.588 1.00 94.50 97 THR A O 1
ATOM 707 N N . ARG A 1 98 ? 14.785 8.548 -16.765 1.00 92.12 98 ARG A N 1
ATOM 708 C CA . ARG A 1 98 ? 14.524 7.368 -15.926 1.00 92.12 98 ARG A CA 1
ATOM 709 C C . ARG A 1 98 ? 14.921 7.591 -14.468 1.00 92.12 98 ARG A C 1
ATOM 711 O O . ARG A 1 98 ? 14.177 7.221 -13.567 1.00 92.12 98 ARG A O 1
ATOM 718 N N . GLU A 1 99 ? 16.059 8.240 -14.228 1.00 92.62 99 GLU A N 1
ATOM 719 C CA . GLU A 1 99 ? 16.518 8.582 -12.879 1.00 92.62 99 GLU A CA 1
ATOM 720 C C . GLU A 1 99 ? 15.577 9.593 -12.219 1.00 92.62 99 GLU A C 1
ATOM 722 O O . GLU A 1 99 ? 15.250 9.454 -11.044 1.00 92.62 99 GLU A O 1
ATOM 727 N N . GLY A 1 100 ? 15.101 10.585 -12.979 1.00 93.44 100 GLY A N 1
ATOM 728 C CA . GLY A 1 100 ? 14.112 11.549 -12.503 1.00 93.44 100 GLY A CA 1
ATOM 729 C C . GLY A 1 100 ? 12.789 10.882 -12.127 1.00 93.44 100 GLY A C 1
ATOM 730 O O . GLY A 1 100 ? 12.235 11.185 -11.073 1.00 93.44 100 GLY A O 1
ATOM 731 N N . GLN A 1 101 ? 12.324 9.935 -12.944 1.00 94.19 101 GLN A N 1
ATOM 732 C CA . GLN A 1 101 ? 11.125 9.143 -12.673 1.00 94.19 101 GLN A CA 1
ATOM 733 C C . GLN A 1 101 ? 11.305 8.250 -11.435 1.00 94.19 101 GLN A C 1
ATOM 735 O O . GLN A 1 101 ? 10.430 8.209 -10.574 1.00 94.19 101 GLN A O 1
ATOM 740 N N . LEU A 1 102 ? 12.457 7.588 -11.290 1.00 94.50 102 LEU A N 1
ATOM 741 C CA . LEU A 1 102 ? 12.771 6.761 -10.121 1.00 94.50 102 LEU A CA 1
ATOM 742 C C . LEU A 1 102 ? 12.827 7.584 -8.826 1.00 94.50 102 LEU A C 1
ATOM 744 O O . LEU A 1 102 ? 12.306 7.151 -7.800 1.00 94.50 102 LEU A O 1
ATOM 748 N N . LEU A 1 103 ? 13.422 8.779 -8.868 1.00 95.31 103 LEU A N 1
ATOM 749 C CA . LEU A 1 103 ? 13.434 9.702 -7.731 1.00 95.31 103 LEU A CA 1
ATOM 750 C C . LEU A 1 103 ? 12.024 10.198 -7.387 1.00 95.31 103 LEU A C 1
ATOM 752 O O . LEU A 1 103 ? 11.684 10.288 -6.209 1.00 95.31 103 LEU A O 1
ATOM 756 N N . ALA A 1 104 ? 11.196 10.503 -8.391 1.00 93.31 104 ALA A N 1
ATOM 757 C CA . ALA A 1 104 ? 9.804 10.893 -8.173 1.00 93.31 104 ALA A CA 1
ATOM 758 C C . ALA A 1 104 ? 9.006 9.769 -7.493 1.00 93.31 104 ALA A C 1
ATOM 760 O O . ALA A 1 104 ? 8.362 10.021 -6.476 1.00 93.31 104 ALA A O 1
ATOM 761 N N . TRP A 1 105 ? 9.139 8.535 -7.987 1.00 94.94 105 TRP A N 1
ATOM 762 C CA . TRP A 1 105 ? 8.536 7.344 -7.387 1.00 94.94 105 TRP A CA 1
ATOM 763 C C . TRP A 1 105 ? 8.989 7.131 -5.937 1.00 94.94 105 TRP A C 1
ATOM 765 O O . TRP A 1 105 ? 8.168 6.889 -5.053 1.00 94.94 105 TRP A O 1
ATOM 775 N N . ALA A 1 106 ? 10.290 7.278 -5.659 1.00 96.00 106 ALA A N 1
ATOM 776 C CA . ALA A 1 106 ? 10.827 7.125 -4.308 1.00 96.00 106 ALA A CA 1
ATOM 777 C C . ALA A 1 106 ? 10.236 8.164 -3.339 1.00 96.00 106 ALA A C 1
ATOM 779 O O . ALA A 1 106 ? 9.797 7.806 -2.246 1.00 96.00 106 ALA A O 1
ATOM 780 N N . ASN A 1 107 ? 10.147 9.428 -3.763 1.00 95.44 107 ASN A N 1
ATOM 781 C CA . ASN A 1 107 ? 9.548 10.497 -2.962 1.00 95.44 107 ASN A CA 1
ATOM 782 C C . ASN A 1 107 ? 8.052 10.253 -2.694 1.00 95.44 107 ASN A C 1
ATOM 784 O O . ASN A 1 107 ? 7.574 10.484 -1.582 1.00 95.44 107 ASN A O 1
ATOM 788 N N . GLU A 1 108 ? 7.303 9.773 -3.691 1.00 93.81 108 GLU A N 1
ATOM 789 C CA . GLU A 1 108 ? 5.884 9.430 -3.530 1.00 93.81 108 GLU A CA 1
ATOM 790 C C . GLU A 1 108 ? 5.692 8.259 -2.555 1.00 93.81 108 GLU A C 1
ATOM 792 O O . GLU A 1 108 ? 4.821 8.302 -1.677 1.00 93.81 108 GLU A O 1
ATOM 797 N N . MET A 1 109 ? 6.544 7.236 -2.650 1.00 93.94 109 MET A N 1
ATOM 798 C CA . MET A 1 109 ? 6.527 6.093 -1.739 1.00 93.94 109 MET A CA 1
ATOM 799 C C . MET A 1 109 ? 6.839 6.519 -0.297 1.00 93.94 109 MET A C 1
ATOM 801 O O . MET A 1 109 ? 6.136 6.121 0.635 1.00 93.94 109 MET A O 1
ATOM 805 N N . GLU A 1 110 ? 7.844 7.374 -0.094 1.00 95.44 110 GLU A N 1
ATOM 806 C CA . GLU A 1 110 ? 8.170 7.927 1.225 1.00 95.44 110 GLU A CA 1
ATOM 807 C C . GLU A 1 110 ? 7.007 8.733 1.818 1.00 95.44 110 GLU A C 1
ATOM 809 O O . GLU A 1 110 ? 6.655 8.538 2.987 1.00 95.44 110 GLU A O 1
ATOM 814 N N . ALA A 1 111 ? 6.365 9.585 1.013 1.00 95.25 111 ALA A N 1
ATOM 815 C CA . ALA A 1 111 ? 5.195 10.353 1.433 1.00 95.25 111 ALA A CA 1
ATOM 816 C C . ALA A 1 111 ? 4.019 9.440 1.819 1.00 95.25 111 ALA A C 1
ATOM 818 O O . ALA A 1 111 ? 3.387 9.637 2.860 1.00 95.25 111 ALA A O 1
ATOM 819 N N . THR A 1 112 ? 3.764 8.393 1.031 1.00 94.50 112 THR A N 1
ATOM 820 C CA . THR A 1 112 ? 2.709 7.405 1.304 1.00 94.50 112 THR A CA 1
ATOM 821 C C . THR A 1 112 ? 2.964 6.667 2.618 1.00 94.50 112 THR A C 1
ATOM 823 O O . THR A 1 112 ? 2.074 6.572 3.467 1.00 94.50 112 THR A O 1
ATOM 826 N N . ILE A 1 113 ? 4.198 6.205 2.844 1.00 95.81 113 ILE A N 1
ATOM 827 C CA . ILE A 1 113 ? 4.593 5.524 4.084 1.00 95.81 113 ILE A CA 1
ATOM 828 C C . ILE A 1 113 ? 4.463 6.461 5.291 1.00 95.81 113 ILE A C 1
ATOM 830 O O . ILE A 1 113 ? 4.025 6.032 6.364 1.00 95.81 113 ILE A O 1
ATOM 834 N N . ALA A 1 114 ? 4.830 7.737 5.151 1.00 97.12 114 ALA A N 1
ATOM 835 C CA . ALA A 1 114 ? 4.692 8.722 6.220 1.00 97.12 114 ALA A CA 1
ATOM 836 C C . ALA A 1 114 ? 3.222 8.913 6.631 1.00 97.12 114 ALA A C 1
ATOM 838 O O . ALA A 1 114 ? 2.910 8.880 7.828 1.00 97.12 114 ALA A O 1
ATOM 839 N N . THR A 1 115 ? 2.321 9.026 5.652 1.00 97.19 115 THR A N 1
ATOM 840 C CA . THR A 1 115 ? 0.872 9.125 5.878 1.00 97.19 115 THR A CA 1
ATOM 841 C C . THR A 1 115 ? 0.332 7.878 6.574 1.00 97.19 115 THR A C 1
ATOM 843 O O . THR A 1 115 ? -0.236 7.988 7.661 1.00 97.19 115 THR A O 1
ATOM 846 N N . GLN A 1 116 ? 0.622 6.684 6.048 1.00 97.00 116 GLN A N 1
ATOM 847 C CA . GLN A 1 116 ? 0.178 5.415 6.639 1.00 97.00 116 GLN A CA 1
ATOM 848 C C . GLN A 1 116 ? 0.672 5.232 8.081 1.00 97.00 116 GLN A C 1
ATOM 850 O O . GLN A 1 116 ? -0.057 4.757 8.952 1.00 97.00 116 GLN A O 1
ATOM 855 N N . ARG A 1 117 ? 1.913 5.639 8.379 1.00 98.06 117 ARG A N 1
ATOM 856 C CA . ARG A 1 117 ? 2.453 5.612 9.749 1.00 98.06 117 ARG A CA 1
ATOM 857 C C . ARG A 1 117 ? 1.727 6.583 10.675 1.00 98.06 117 ARG A C 1
ATOM 859 O O . ARG A 1 117 ? 1.592 6.300 11.866 1.00 98.06 117 ARG A O 1
ATOM 866 N N . SER A 1 118 ? 1.301 7.737 10.171 1.00 97.88 118 SER A N 1
ATOM 867 C CA . SER A 1 118 ? 0.508 8.694 10.942 1.00 97.88 118 SER A CA 1
ATOM 868 C C . SER A 1 118 ? -0.873 8.127 11.271 1.00 97.88 118 SER A C 1
ATOM 870 O O . SER A 1 118 ? -1.255 8.084 12.440 1.00 97.88 118 SER A O 1
ATOM 872 N N . GLU A 1 119 ? -1.564 7.593 10.266 1.00 98.12 119 GLU A N 1
ATOM 873 C CA . GLU A 1 119 ? -2.884 6.972 10.410 1.00 98.12 119 GLU A CA 1
ATOM 874 C C . GLU A 1 119 ? -2.847 5.769 11.355 1.00 98.12 119 GLU A C 1
ATOM 876 O O . GLU A 1 119 ? -3.650 5.677 12.281 1.00 98.12 119 GLU A O 1
ATOM 881 N N . LEU A 1 120 ? -1.849 4.891 11.212 1.00 98.44 120 LEU A N 1
ATOM 882 C CA . LEU A 1 120 ? -1.682 3.740 12.097 1.00 98.44 120 LEU A CA 1
ATOM 883 C C . LEU A 1 120 ? -1.490 4.161 13.560 1.00 98.44 120 LEU A C 1
ATOM 885 O O . LEU A 1 120 ? -1.981 3.488 14.466 1.00 98.44 120 LEU A O 1
ATOM 889 N N . ARG A 1 121 ? -0.776 5.267 13.813 1.00 98.25 121 ARG A N 1
ATOM 890 C CA . ARG A 1 121 ? -0.632 5.812 15.171 1.00 98.25 121 ARG A CA 1
ATOM 891 C C . ARG A 1 121 ? -1.963 6.335 15.703 1.00 98.25 121 ARG A C 1
ATOM 893 O O . ARG A 1 121 ? -2.284 6.034 16.849 1.00 98.25 121 ARG A O 1
ATOM 900 N N . ALA A 1 122 ? -2.733 7.057 14.891 1.00 98.19 122 ALA A N 1
ATOM 901 C CA . ALA A 1 122 ? -4.050 7.558 15.281 1.00 98.19 122 ALA A CA 1
ATOM 902 C C . ALA A 1 122 ? -5.005 6.410 15.647 1.00 98.19 122 ALA A C 1
ATOM 904 O O . ALA A 1 122 ? -5.526 6.382 16.761 1.00 98.19 122 ALA A O 1
ATOM 905 N N . VAL A 1 123 ? -5.121 5.403 14.777 1.00 98.25 123 VAL A N 1
ATOM 906 C CA . VAL A 1 123 ? -5.974 4.223 15.006 1.00 98.25 123 VAL A CA 1
ATOM 907 C C . VAL A 1 123 ? -5.540 3.448 16.250 1.00 98.25 123 VAL A C 1
ATOM 909 O O . VAL A 1 123 ? -6.375 2.977 17.017 1.00 98.25 123 VAL A O 1
ATOM 912 N N . ARG A 1 124 ? -4.231 3.323 16.501 1.00 98.25 124 ARG A N 1
ATOM 913 C CA . ARG A 1 124 ? -3.729 2.665 17.719 1.00 98.25 124 ARG A CA 1
ATOM 914 C C . ARG A 1 124 ? -4.091 3.424 18.993 1.00 98.25 124 ARG A C 1
ATOM 916 O O . ARG A 1 124 ? -4.414 2.780 19.986 1.00 98.25 124 ARG A O 1
ATOM 923 N N . MET A 1 125 ? -4.031 4.756 18.977 1.00 98.31 125 MET A N 1
ATOM 924 C CA . MET A 1 125 ? -4.446 5.572 20.123 1.00 98.31 125 MET A CA 1
ATOM 925 C C . MET A 1 125 ? -5.951 5.454 20.372 1.00 98.31 125 MET A C 1
ATOM 927 O O . MET A 1 125 ? -6.363 5.258 21.512 1.00 98.31 125 MET A O 1
ATOM 931 N N . GLU A 1 126 ? -6.760 5.497 19.314 1.00 98.31 126 GLU A N 1
ATOM 932 C CA . GLU A 1 126 ? -8.210 5.315 19.410 1.00 98.31 126 GLU A CA 1
ATOM 933 C C . GLU A 1 126 ? -8.575 3.922 19.942 1.00 98.31 126 GLU A C 1
ATOM 935 O O . GLU A 1 126 ? -9.377 3.796 20.864 1.00 98.31 126 GLU A O 1
ATOM 940 N N . LEU A 1 127 ? -7.919 2.870 19.439 1.00 98.31 127 LEU A N 1
ATOM 941 C CA . LEU A 1 127 ? -8.114 1.507 19.930 1.00 98.31 127 LEU A CA 1
ATOM 942 C C . LEU A 1 127 ? -7.771 1.382 21.420 1.00 98.31 127 LEU A C 1
ATOM 944 O O . LEU A 1 127 ? -8.505 0.721 22.154 1.00 98.31 127 LEU A O 1
ATOM 948 N N . ALA A 1 128 ? -6.680 2.005 21.872 1.00 98.19 128 ALA A N 1
ATOM 949 C CA . ALA A 1 128 ? -6.298 1.993 23.281 1.00 98.19 128 ALA A CA 1
ATOM 950 C C . ALA A 1 128 ? -7.350 2.689 24.163 1.00 98.19 128 ALA A C 1
ATOM 952 O O . ALA A 1 128 ? -7.742 2.133 25.188 1.00 98.19 128 ALA A O 1
ATOM 953 N N . ALA A 1 129 ? -7.865 3.846 23.731 1.00 98.19 129 ALA A N 1
ATOM 954 C CA . ALA A 1 129 ? -8.931 4.556 24.439 1.00 98.19 129 ALA A CA 1
ATOM 955 C C . ALA A 1 129 ? -10.216 3.711 24.534 1.00 98.19 129 ALA A C 1
ATOM 957 O O . ALA A 1 129 ? -10.773 3.541 25.616 1.00 98.19 129 ALA A O 1
ATOM 958 N N . MET A 1 130 ? -10.634 3.085 23.429 1.00 97.88 130 MET A N 1
ATOM 959 C CA . MET A 1 130 ? -11.811 2.207 23.404 1.00 97.88 130 MET A CA 1
ATOM 960 C C . MET A 1 130 ? -11.642 0.980 24.308 1.00 97.88 130 MET A C 1
ATOM 962 O O . MET A 1 130 ? -12.581 0.551 24.980 1.00 97.88 130 MET A O 1
ATOM 966 N N . GLN A 1 131 ? -10.442 0.396 24.353 1.00 97.56 131 GLN A N 1
ATOM 967 C CA . GLN A 1 131 ? -10.148 -0.717 25.256 1.00 97.56 131 GLN A CA 1
ATOM 968 C C . GLN A 1 131 ? -10.255 -0.306 26.728 1.00 97.56 131 GLN A C 1
ATOM 970 O O . GLN A 1 131 ? -10.771 -1.082 27.538 1.00 97.56 131 GLN A O 1
ATOM 975 N N . GLU A 1 132 ? -9.810 0.903 27.068 1.00 97.69 132 GLU A N 1
ATOM 976 C CA . GLU A 1 132 ? -9.944 1.446 28.416 1.00 97.69 132 GLU A CA 1
ATOM 977 C C . GLU A 1 132 ? -11.413 1.698 28.784 1.00 97.69 132 GLU A C 1
ATOM 979 O O . GLU A 1 132 ? -11.859 1.245 29.840 1.00 97.69 132 GLU A O 1
ATOM 984 N N . GLU A 1 133 ? -12.204 2.301 27.893 1.00 97.75 133 GLU A N 1
ATOM 985 C CA . GLU A 1 133 ? -13.645 2.492 28.107 1.00 97.75 133 GLU A CA 1
ATOM 986 C C . GLU A 1 133 ? -14.376 1.162 28.323 1.00 97.75 133 GLU A C 1
ATOM 988 O O . GLU A 1 133 ? -15.191 1.021 29.239 1.00 97.75 133 GLU A O 1
ATOM 993 N N . VAL A 1 134 ? -14.050 0.136 27.530 1.00 98.31 134 VAL A N 1
ATOM 994 C CA . VAL A 1 134 ? -14.613 -1.209 27.706 1.00 98.31 134 VAL A CA 1
ATOM 995 C C . VAL A 1 134 ? -14.218 -1.801 29.061 1.00 98.31 134 VAL A C 1
ATOM 997 O O . VAL A 1 134 ? -15.048 -2.446 29.711 1.00 98.31 134 VAL A O 1
ATOM 1000 N N . ALA A 1 135 ? -12.980 -1.597 29.517 1.00 97.50 135 ALA A N 1
ATOM 1001 C CA . ALA A 1 135 ? -12.537 -2.058 30.829 1.00 97.50 135 ALA A CA 1
ATOM 1002 C C . ALA A 1 135 ? -13.298 -1.351 31.964 1.00 97.50 135 ALA A C 1
ATOM 1004 O O . ALA A 1 135 ? -13.799 -2.021 32.873 1.00 97.50 135 ALA A O 1
ATOM 1005 N N . GLN A 1 136 ? -13.473 -0.032 31.872 1.00 97.69 136 GLN A N 1
ATOM 1006 C CA . GLN A 1 136 ? -14.243 0.755 32.838 1.00 97.69 136 GLN A CA 1
ATOM 1007 C C . GLN A 1 136 ? -15.721 0.341 32.856 1.00 97.69 136 GLN A C 1
ATOM 1009 O O . GLN A 1 136 ? -16.288 0.098 33.922 1.00 97.69 136 GLN A O 1
ATOM 1014 N N . ALA A 1 137 ? -16.344 0.152 31.689 1.00 97.69 137 ALA A N 1
ATOM 1015 C CA . ALA A 1 137 ? -17.729 -0.303 31.586 1.00 97.69 137 ALA A CA 1
ATOM 1016 C C . ALA A 1 137 ? -17.929 -1.699 32.201 1.00 97.69 137 ALA A C 1
ATOM 1018 O O . ALA A 1 137 ? -18.947 -1.964 32.849 1.00 97.69 137 ALA A O 1
ATOM 1019 N N . ARG A 1 138 ? -16.950 -2.600 32.042 1.00 97.56 138 ARG A N 1
ATOM 1020 C CA . ARG A 1 138 ? -16.958 -3.915 32.704 1.00 97.56 138 ARG A CA 1
ATOM 1021 C C . ARG A 1 138 ? -16.883 -3.776 34.222 1.00 97.56 138 ARG A C 1
ATOM 1023 O O . ARG A 1 138 ? -17.681 -4.408 34.910 1.00 97.56 138 ARG A O 1
ATOM 1030 N N . GLN A 1 139 ? -15.987 -2.936 34.740 1.00 97.44 139 GLN A N 1
ATOM 1031 C CA . GLN A 1 139 ? -15.878 -2.682 36.181 1.00 97.44 139 GLN A CA 1
ATOM 1032 C C . GLN A 1 139 ? -17.173 -2.084 36.748 1.00 97.44 139 GLN A C 1
ATOM 1034 O O . GLN A 1 139 ? -17.699 -2.589 37.739 1.00 97.44 139 GLN A O 1
ATOM 1039 N N . ALA A 1 140 ? -17.752 -1.085 36.077 1.00 97.38 140 ALA A N 1
ATOM 1040 C CA . ALA A 1 140 ? -19.013 -0.470 36.483 1.00 97.38 140 ALA A CA 1
ATOM 1041 C C . ALA A 1 140 ? -20.170 -1.483 36.529 1.00 97.38 140 ALA A C 1
ATOM 1043 O O . ALA A 1 140 ? -20.959 -1.477 37.474 1.00 97.38 140 ALA A O 1
ATOM 1044 N N . ARG A 1 141 ? -20.251 -2.405 35.557 1.00 98.00 141 ARG A N 1
ATOM 1045 C CA . ARG A 1 141 ? -21.247 -3.492 35.565 1.00 98.00 141 ARG A CA 1
ATOM 1046 C C . ARG A 1 141 ? -21.086 -4.424 36.766 1.00 98.00 141 ARG A C 1
ATOM 1048 O O . ARG A 1 141 ? -22.092 -4.814 37.354 1.00 98.00 141 ARG A O 1
ATOM 1055 N N . VAL A 1 142 ? -19.851 -4.760 37.142 1.00 98.19 142 VAL A N 1
ATOM 1056 C CA . VAL A 1 142 ? -19.576 -5.597 38.323 1.00 98.19 142 VAL A CA 1
ATOM 1057 C C . VAL A 1 142 ? -20.012 -4.886 39.605 1.00 98.19 142 VAL A C 1
ATOM 1059 O O . VAL A 1 142 ? -20.739 -5.474 40.405 1.00 98.19 142 VAL A O 1
ATOM 1062 N N . VAL A 1 143 ? -19.644 -3.613 39.775 1.00 97.94 143 VAL A N 1
ATOM 1063 C CA . VAL A 1 143 ? -20.042 -2.814 40.947 1.00 97.94 143 VAL A CA 1
ATOM 1064 C C . VAL A 1 143 ? -21.563 -2.671 41.025 1.00 97.94 143 VAL A C 1
ATOM 1066 O O . VAL A 1 143 ? -22.151 -2.857 42.089 1.00 97.94 143 VAL A O 1
ATOM 1069 N N . LEU A 1 144 ? -22.229 -2.406 39.896 1.00 98.31 144 LEU A N 1
ATOM 1070 C CA . LEU A 1 144 ? -23.687 -2.306 39.847 1.00 98.31 144 LEU A CA 1
ATOM 1071 C C . LEU A 1 144 ? -24.359 -3.617 40.278 1.00 98.31 144 LEU A C 1
ATOM 1073 O O . LEU A 1 144 ? -25.313 -3.585 41.056 1.00 98.31 144 LEU A O 1
ATOM 1077 N N . ALA A 1 145 ? -23.851 -4.763 39.817 1.00 98.00 145 ALA A N 1
ATOM 1078 C CA . ALA A 1 145 ? -24.367 -6.071 40.211 1.00 98.00 145 ALA A CA 1
ATOM 1079 C C . ALA A 1 145 ? -24.195 -6.330 41.720 1.00 98.00 145 ALA A C 1
ATOM 1081 O O . ALA A 1 145 ? -25.122 -6.818 42.369 1.00 98.00 145 ALA A O 1
ATOM 1082 N N . GLN A 1 146 ? -23.051 -5.949 42.300 1.00 97.75 146 GLN A N 1
ATOM 1083 C CA . GLN A 1 146 ? -22.806 -6.052 43.744 1.00 97.75 146 GLN A CA 1
ATOM 1084 C C . GLN A 1 146 ? -23.759 -5.164 44.554 1.00 97.75 146 GLN A C 1
ATOM 1086 O O . GLN A 1 146 ? -24.363 -5.634 45.516 1.00 97.75 146 GLN A O 1
ATOM 1091 N N . LEU A 1 147 ? -23.962 -3.908 44.139 1.00 98.12 147 LEU A N 1
ATOM 1092 C CA . LEU A 1 147 ? -24.896 -2.992 44.803 1.00 98.12 147 LEU A CA 1
ATOM 1093 C C . LEU A 1 147 ? -26.342 -3.497 44.743 1.00 98.12 147 LEU A C 1
ATOM 1095 O O . LEU A 1 147 ? -27.083 -3.383 45.718 1.00 98.12 147 LEU A O 1
ATOM 1099 N N . GLN A 1 148 ? -26.753 -4.076 43.613 1.00 97.81 148 GLN A N 1
ATOM 1100 C CA . GLN A 1 148 ? -28.073 -4.692 43.485 1.00 97.81 148 GLN A CA 1
ATOM 1101 C C . GLN A 1 148 ? -28.232 -5.902 44.412 1.00 97.81 148 GLN A C 1
ATOM 1103 O O . GLN A 1 148 ? -29.296 -6.071 45.006 1.00 97.81 148 GLN A O 1
ATOM 1108 N N . ALA A 1 149 ? -27.195 -6.732 44.556 1.00 97.75 149 ALA A N 1
ATOM 1109 C CA . ALA A 1 149 ? -27.210 -7.861 45.482 1.00 97.75 149 ALA A CA 1
ATOM 1110 C C . ALA A 1 149 ? -27.311 -7.395 46.943 1.00 97.75 149 ALA A C 1
ATOM 1112 O O . ALA A 1 149 ? -28.141 -7.915 47.688 1.00 97.75 149 ALA A O 1
ATOM 1113 N N . LEU A 1 150 ? -26.544 -6.371 47.324 1.00 98.00 150 LEU A N 1
ATOM 1114 C CA . LEU A 1 150 ? -26.567 -5.806 48.673 1.00 98.00 150 LEU A CA 1
ATOM 1115 C C . LEU A 1 150 ? -27.933 -5.193 49.007 1.00 98.00 150 LEU A C 1
ATOM 1117 O O . LEU A 1 150 ? -28.520 -5.533 50.028 1.00 98.00 150 LEU A O 1
ATOM 1121 N N . ARG A 1 151 ? -28.518 -4.403 48.097 1.00 98.12 151 ARG A N 1
ATOM 1122 C CA . ARG A 1 151 ? -29.880 -3.866 48.282 1.00 98.12 151 ARG A CA 1
ATOM 1123 C C . ARG A 1 151 ? -30.935 -4.953 48.455 1.00 98.12 151 ARG A C 1
ATOM 1125 O O . ARG A 1 151 ? -31.872 -4.775 49.227 1.00 98.12 151 ARG A O 1
ATOM 1132 N N . LYS A 1 152 ? -30.810 -6.075 47.738 1.00 97.31 152 LYS A N 1
ATOM 1133 C CA . LYS A 1 152 ? -31.719 -7.218 47.915 1.00 97.31 152 LYS A CA 1
ATOM 1134 C C . LYS A 1 152 ? -31.575 -7.843 49.305 1.00 97.31 152 LYS A C 1
ATOM 1136 O O . LYS A 1 152 ? -32.590 -8.187 49.901 1.00 97.31 152 LYS A O 1
ATOM 1141 N N . GLN A 1 153 ? -30.350 -7.965 49.821 1.00 97.44 153 GLN A N 1
ATOM 1142 C CA . GLN A 1 153 ? -30.102 -8.464 51.178 1.00 97.44 153 GLN A CA 1
ATOM 1143 C C . GLN A 1 153 ? -30.658 -7.514 52.243 1.00 97.44 153 GLN A C 1
ATOM 1145 O O . GLN A 1 153 ? -31.362 -7.963 53.142 1.00 97.44 153 GLN A O 1
ATOM 1150 N N . GLU A 1 154 ? -30.410 -6.209 52.113 1.00 96.81 154 GLU A N 1
ATOM 1151 C CA . GLU A 1 154 ? -30.947 -5.193 53.026 1.00 96.81 154 GLU A CA 1
ATOM 1152 C C . GLU A 1 154 ? -32.480 -5.197 53.042 1.00 96.81 154 GLU A C 1
ATOM 1154 O O . GLU A 1 154 ? -33.088 -5.172 54.110 1.00 96.81 154 GLU A O 1
ATOM 1159 N N . ALA A 1 155 ? -33.115 -5.288 51.868 1.00 97.50 155 ALA A N 1
ATOM 1160 C CA . ALA A 1 155 ? -34.569 -5.371 51.764 1.00 97.50 155 ALA A CA 1
ATOM 1161 C C . ALA A 1 155 ? -35.129 -6.639 52.434 1.00 97.50 155 ALA A C 1
ATOM 1163 O O . ALA A 1 155 ? -36.147 -6.568 53.124 1.00 97.50 155 ALA A O 1
ATOM 1164 N N . ALA A 1 156 ? -34.457 -7.784 52.269 1.00 97.19 156 ALA A N 1
ATOM 1165 C CA . ALA A 1 156 ? -34.844 -9.030 52.925 1.00 97.19 156 ALA A CA 1
ATOM 1166 C C . ALA A 1 156 ? -34.715 -8.932 54.456 1.00 97.19 156 ALA A C 1
ATOM 1168 O O . ALA A 1 156 ? -35.665 -9.253 55.167 1.00 97.19 156 ALA A O 1
ATOM 1169 N N . ALA A 1 157 ? -33.591 -8.410 54.957 1.00 97.06 157 ALA A N 1
ATOM 1170 C CA . ALA A 1 157 ? -33.357 -8.223 56.389 1.00 97.06 157 ALA A CA 1
ATOM 1171 C C . ALA A 1 157 ? -34.363 -7.245 57.018 1.00 97.06 157 ALA A C 1
ATOM 1173 O O . ALA A 1 157 ? -34.880 -7.493 58.108 1.00 97.06 157 ALA A O 1
ATOM 1174 N N . LEU A 1 158 ? -34.692 -6.152 56.319 1.00 97.31 158 LEU A N 1
ATOM 1175 C CA . LEU A 1 158 ? -35.715 -5.209 56.768 1.00 97.31 158 LEU A CA 1
ATOM 1176 C C . LEU A 1 158 ? -37.086 -5.888 56.876 1.00 97.31 158 LEU A C 1
ATOM 1178 O O . LEU A 1 158 ? -37.777 -5.707 57.878 1.00 97.31 158 LEU A O 1
ATOM 1182 N N . SER A 1 159 ? -37.462 -6.687 55.874 1.00 97.69 159 SER A N 1
ATOM 1183 C CA . SER A 1 159 ? -38.725 -7.430 55.887 1.00 97.69 159 SER A CA 1
ATOM 1184 C C . SER A 1 159 ? -38.795 -8.423 57.053 1.00 97.69 159 SER A C 1
ATOM 1186 O O . SER A 1 159 ? -39.836 -8.537 57.700 1.00 97.69 159 SER A O 1
ATOM 1188 N N . GLU A 1 160 ? -37.703 -9.129 57.349 1.00 97.44 160 GLU A N 1
ATOM 1189 C CA . GLU A 1 160 ? -37.627 -10.080 58.464 1.00 97.44 160 GLU A CA 1
ATOM 1190 C C . GLU A 1 160 ? -37.721 -9.375 59.830 1.00 97.44 160 GLU A C 1
ATOM 1192 O O . GLU A 1 160 ? -38.468 -9.800 60.718 1.00 97.44 160 GLU A O 1
ATOM 1197 N N . ALA A 1 161 ? -37.029 -8.243 59.987 1.00 96.38 161 ALA A N 1
ATOM 1198 C CA . ALA A 1 161 ? -37.085 -7.429 61.199 1.00 96.38 161 ALA A CA 1
ATOM 1199 C C . ALA A 1 161 ? -38.481 -6.830 61.438 1.00 96.38 161 ALA A C 1
ATOM 1201 O O . ALA A 1 161 ? -38.930 -6.732 62.586 1.00 96.3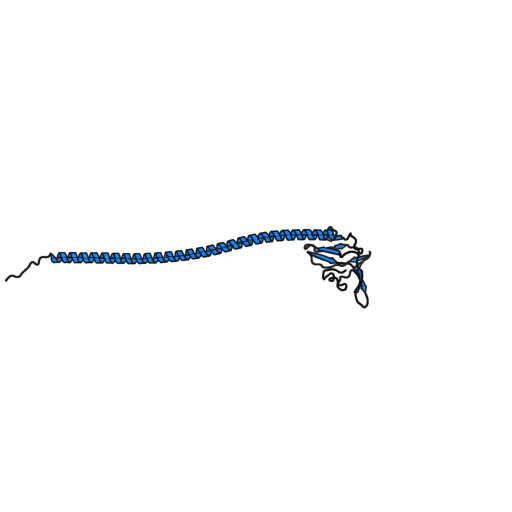8 161 ALA A O 1
ATOM 1202 N N . GLN A 1 162 ? -39.185 -6.439 60.370 1.00 97.44 162 GLN A N 1
ATOM 1203 C CA . GLN A 1 162 ? -40.572 -5.976 60.442 1.00 97.44 162 GLN A CA 1
ATOM 1204 C C . GLN A 1 162 ? -41.514 -7.097 60.889 1.00 97.44 162 GLN A C 1
ATOM 1206 O O . GLN A 1 162 ? -42.315 -6.876 61.799 1.00 97.44 162 GLN A O 1
ATOM 1211 N N . ALA A 1 163 ? -41.374 -8.300 60.324 1.00 97.31 163 ALA A N 1
ATOM 1212 C CA . ALA A 1 163 ? -42.158 -9.464 60.731 1.00 97.31 163 ALA A CA 1
ATOM 1213 C C . ALA A 1 163 ? -41.925 -9.813 62.213 1.00 97.31 163 ALA A C 1
ATOM 1215 O O . ALA A 1 163 ? -42.878 -9.982 62.972 1.00 97.31 163 ALA A O 1
ATOM 1216 N N . SER A 1 164 ? -40.665 -9.817 62.657 1.00 96.81 164 SER A N 1
ATOM 1217 C CA . SER A 1 164 ? -40.304 -10.067 64.060 1.00 96.81 164 SER A CA 1
ATOM 1218 C C . SER A 1 164 ? -40.886 -9.014 65.006 1.00 96.81 164 SER A C 1
ATOM 1220 O O . SER A 1 164 ? -41.472 -9.353 66.032 1.00 96.81 164 SER A O 1
ATOM 1222 N N . ASN A 1 165 ? -40.799 -7.727 64.646 1.00 97.00 165 ASN A N 1
ATOM 1223 C CA . ASN A 1 165 ? -41.418 -6.648 65.421 1.00 97.00 165 ASN A CA 1
ATOM 1224 C C . ASN A 1 165 ? -42.935 -6.800 65.521 1.00 97.00 165 ASN A C 1
ATOM 1226 O O . ASN A 1 165 ? -43.513 -6.504 66.564 1.00 97.00 165 ASN A O 1
ATOM 1230 N N . GLN A 1 166 ? -43.586 -7.238 64.445 1.00 97.69 166 GLN A N 1
ATOM 1231 C CA . GLN A 1 166 ? -45.024 -7.461 64.446 1.00 97.69 166 GLN A CA 1
ATOM 1232 C C . GLN A 1 166 ? -45.406 -8.577 65.424 1.00 97.69 166 GLN A C 1
ATOM 1234 O O . GLN A 1 166 ? -46.302 -8.367 66.239 1.00 97.69 166 GLN A O 1
ATOM 1239 N N . VAL A 1 167 ? -44.673 -9.697 65.416 1.00 97.25 167 VAL A N 1
ATOM 1240 C CA . VAL A 1 167 ? -44.873 -10.812 66.359 1.00 97.25 167 VAL A CA 1
ATOM 1241 C C . VAL A 1 167 ? -44.642 -10.373 67.808 1.00 97.25 167 VAL A C 1
ATOM 1243 O O . VAL A 1 167 ? -45.463 -10.653 68.683 1.00 97.25 167 VAL A O 1
ATOM 1246 N N . LEU A 1 168 ? -43.561 -9.637 68.077 1.00 96.44 168 LEU A N 1
ATOM 1247 C CA . LEU A 1 168 ? -43.276 -9.121 69.419 1.00 96.44 168 LEU A CA 1
ATOM 1248 C C . LEU A 1 168 ? -44.370 -8.165 69.902 1.00 96.44 168 LEU A C 1
ATOM 1250 O O . LEU A 1 168 ? -44.790 -8.239 71.053 1.00 96.44 168 LEU A O 1
ATOM 1254 N N . ARG A 1 169 ? -44.875 -7.292 69.022 1.00 97.25 169 ARG A N 1
ATOM 1255 C CA . ARG A 1 169 ? -45.999 -6.404 69.346 1.00 97.25 169 ARG A CA 1
ATOM 1256 C C . ARG A 1 169 ? -47.262 -7.192 69.672 1.00 97.25 169 ARG A C 1
ATOM 1258 O O . ARG A 1 169 ? -47.920 -6.856 70.651 1.00 97.25 169 ARG A O 1
ATOM 1265 N N . THR A 1 170 ? -47.587 -8.234 68.904 1.00 96.81 170 THR A N 1
ATOM 1266 C CA . THR A 1 170 ? -48.750 -9.084 69.203 1.00 96.81 170 THR A CA 1
ATOM 1267 C C . THR A 1 170 ? -48.597 -9.796 70.546 1.00 96.81 170 THR A C 1
ATOM 1269 O O . THR A 1 170 ? -49.502 -9.712 71.370 1.00 96.81 170 THR A O 1
ATOM 1272 N N . GLN A 1 171 ? -47.427 -10.378 70.828 1.00 96.25 171 GLN A N 1
ATOM 1273 C CA . GLN A 1 171 ? -47.149 -11.042 72.108 1.00 96.25 171 GLN A CA 1
ATOM 1274 C C . GLN A 1 171 ? -47.214 -10.073 73.293 1.00 96.25 171 GLN A C 1
ATOM 1276 O O . GLN A 1 171 ? -47.734 -10.422 74.350 1.00 96.25 171 GLN A O 1
ATOM 1281 N N . LEU A 1 172 ? -46.720 -8.841 73.128 1.00 96.94 172 LEU A N 1
ATOM 1282 C CA . LEU A 1 172 ? -46.799 -7.811 74.164 1.00 96.94 172 LEU A CA 1
ATOM 1283 C C . LEU A 1 172 ? -48.259 -7.460 74.484 1.00 96.94 172 LEU A C 1
ATOM 1285 O O . LEU A 1 172 ? -48.621 -7.357 75.656 1.00 96.94 172 LEU A O 1
ATOM 1289 N N . VAL A 1 173 ? -49.100 -7.294 73.457 1.00 96.69 173 VAL A N 1
ATOM 1290 C CA . VAL A 1 173 ? -50.536 -7.012 73.625 1.00 96.69 173 VAL A CA 1
ATOM 1291 C C . VAL A 1 173 ? -51.236 -8.175 74.330 1.00 96.69 173 VAL A C 1
ATOM 1293 O O . VAL A 1 173 ? -51.974 -7.940 75.288 1.00 96.69 173 VAL A O 1
ATOM 1296 N N . GLU A 1 174 ? -50.969 -9.415 73.916 1.00 96.19 174 GLU A N 1
ATOM 1297 C CA . GLU A 1 174 ? -51.525 -10.622 74.540 1.00 96.19 174 GLU A CA 1
ATOM 1298 C C . GLU A 1 174 ? -51.117 -10.746 76.012 1.00 96.19 174 GLU A C 1
ATOM 1300 O O . GLU A 1 174 ? -51.977 -10.903 76.878 1.00 96.19 174 GLU A O 1
ATOM 1305 N N . ALA A 1 175 ? -49.825 -10.599 76.321 1.00 95.12 175 ALA A N 1
ATOM 1306 C CA . ALA A 1 175 ? -49.320 -10.641 77.690 1.00 95.12 175 ALA A CA 1
ATOM 1307 C C . ALA A 1 175 ? -49.937 -9.534 78.555 1.00 95.12 175 ALA A C 1
ATOM 1309 O O . ALA A 1 175 ? -50.362 -9.791 79.680 1.00 95.12 175 ALA A O 1
ATOM 1310 N N . THR A 1 176 ? -50.050 -8.316 78.018 1.00 96.56 176 THR A N 1
ATOM 1311 C CA . THR A 1 176 ? -50.675 -7.184 78.717 1.00 96.56 176 THR A CA 1
ATOM 1312 C C . THR A 1 176 ? -52.155 -7.456 78.993 1.00 96.56 176 THR A C 1
ATOM 1314 O O . THR A 1 176 ? -52.632 -7.175 80.092 1.00 96.56 176 THR A O 1
ATOM 1317 N N . SER A 1 177 ? -52.890 -8.029 78.035 1.00 95.94 177 SER A N 1
ATOM 1318 C CA . SER A 1 177 ? -54.296 -8.410 78.212 1.00 95.94 177 SER A CA 1
ATOM 1319 C C . SER A 1 177 ? -54.462 -9.507 79.266 1.00 95.94 177 SER A C 1
ATOM 1321 O O . SER A 1 177 ? -55.289 -9.363 80.167 1.00 95.94 177 SER A O 1
ATOM 1323 N N . ALA A 1 178 ? -53.636 -10.555 79.214 1.00 95.00 178 ALA A N 1
ATOM 1324 C CA . ALA A 1 178 ? -53.646 -11.637 80.195 1.00 95.00 178 ALA A CA 1
ATOM 1325 C C . ALA A 1 178 ? -53.344 -11.126 81.613 1.00 95.00 178 ALA A C 1
ATOM 1327 O O . ALA A 1 178 ? -54.006 -11.529 82.570 1.00 95.00 178 ALA A O 1
ATOM 1328 N N . PHE A 1 179 ? -52.396 -10.192 81.743 1.00 96.12 179 PHE A N 1
ATOM 1329 C CA . PHE A 1 179 ? -52.055 -9.573 83.022 1.00 96.12 179 PHE A CA 1
ATOM 1330 C C . PHE A 1 179 ? -53.225 -8.756 83.589 1.00 96.12 179 PHE A C 1
ATOM 1332 O O . PHE A 1 179 ? -53.569 -8.919 84.757 1.00 96.12 179 PHE A O 1
ATOM 1339 N N . HIS A 1 180 ? -53.886 -7.934 82.763 1.00 95.38 180 HIS A N 1
ATOM 1340 C CA . HIS A 1 180 ? -55.092 -7.199 83.172 1.00 95.38 180 HIS A CA 1
ATOM 1341 C C . HIS A 1 180 ? -56.231 -8.138 83.578 1.00 95.38 180 HIS A C 1
ATOM 1343 O O . HIS A 1 180 ? -56.905 -7.892 84.575 1.00 95.38 180 HIS A O 1
ATOM 1349 N N . HIS A 1 181 ? -56.439 -9.227 82.835 1.00 95.06 181 HIS A N 1
ATOM 1350 C CA . HIS A 1 181 ? -57.453 -10.223 83.164 1.00 95.06 181 HIS A CA 1
ATOM 1351 C C . HIS A 1 181 ? -57.171 -10.885 84.521 1.00 95.06 181 HIS A C 1
ATOM 1353 O O . HIS A 1 181 ? -58.067 -10.975 85.354 1.00 95.06 181 HIS A O 1
ATOM 1359 N N . ALA A 1 182 ? -55.924 -11.289 84.782 1.00 93.69 182 ALA A N 1
ATOM 1360 C CA . ALA A 1 182 ? -55.524 -11.852 86.072 1.00 93.69 182 ALA A CA 1
ATOM 1361 C C . ALA A 1 182 ? -55.712 -10.856 87.231 1.00 93.69 182 ALA A C 1
ATOM 1363 O O . ALA A 1 182 ? -56.204 -11.242 88.290 1.00 93.69 182 ALA A O 1
ATOM 1364 N N . LEU A 1 183 ? -55.374 -9.579 87.018 1.00 93.25 183 LEU A N 1
ATOM 1365 C CA . LEU A 1 183 ? -55.617 -8.497 87.979 1.00 93.25 183 LEU A CA 1
ATOM 1366 C C . LEU A 1 183 ? -57.106 -8.344 88.300 1.00 93.25 183 LEU A C 1
ATOM 1368 O O . LEU A 1 183 ? -57.467 -8.295 89.472 1.00 93.25 183 LEU A O 1
ATOM 1372 N N . ASN A 1 184 ? -57.966 -8.337 87.278 1.00 92.75 184 ASN A N 1
ATOM 1373 C CA . ASN A 1 184 ? -59.413 -8.256 87.468 1.00 92.75 184 ASN A CA 1
ATOM 1374 C C . ASN A 1 184 ? -59.953 -9.460 88.253 1.00 92.75 184 ASN A C 1
ATOM 1376 O O . ASN A 1 184 ? -60.736 -9.253 89.172 1.00 92.75 184 ASN A O 1
ATOM 1380 N N . ILE A 1 185 ? -59.508 -10.691 87.953 1.00 92.56 185 ILE A N 1
ATOM 1381 C CA . ILE A 1 185 ? -59.908 -11.881 88.730 1.00 92.56 185 ILE A CA 1
ATOM 1382 C C . ILE A 1 185 ? -59.473 -11.749 90.192 1.00 92.56 185 ILE A C 1
ATOM 1384 O O . ILE A 1 185 ? -60.248 -12.030 91.102 1.00 92.56 185 ILE A O 1
ATOM 1388 N N . ALA A 1 186 ? -58.226 -11.342 90.439 1.00 89.25 186 ALA A N 1
ATOM 1389 C CA . ALA A 1 186 ? -57.736 -11.162 91.802 1.00 89.25 186 ALA A CA 1
ATOM 1390 C C . ALA A 1 186 ? -58.568 -10.112 92.556 1.00 89.25 186 ALA A C 1
ATOM 1392 O O . ALA A 1 186 ? -58.886 -10.301 93.727 1.00 89.25 186 ALA A O 1
ATOM 1393 N N . GLN A 1 187 ? -58.965 -9.039 91.869 1.00 89.50 187 GLN A N 1
ATOM 1394 C CA . GLN A 1 187 ? -59.801 -7.981 92.424 1.00 89.50 187 GLN A CA 1
ATOM 1395 C C . GLN A 1 187 ? -61.232 -8.458 92.719 1.00 89.50 187 GLN A C 1
ATOM 1397 O O . GLN A 1 187 ? -61.770 -8.119 93.769 1.00 89.50 187 GLN A O 1
ATOM 1402 N N . THR A 1 188 ? -61.834 -9.282 91.854 1.00 88.25 188 THR A N 1
ATOM 1403 C CA . THR A 1 188 ? -63.152 -9.884 92.118 1.00 88.25 188 THR A CA 1
ATOM 1404 C C . THR A 1 188 ? -63.104 -10.890 93.263 1.00 88.25 188 THR A C 1
ATOM 1406 O O . THR A 1 188 ? -63.979 -10.859 94.118 1.00 88.25 188 THR A O 1
ATOM 1409 N N . LEU A 1 189 ? -62.063 -11.728 93.341 1.00 85.25 189 LEU A N 1
ATOM 1410 C CA . LEU A 1 189 ? -61.887 -12.679 94.447 1.00 85.25 189 LEU A CA 1
ATOM 1411 C C . LEU A 1 189 ? -61.702 -11.968 95.796 1.00 85.25 189 LEU A C 1
ATOM 1413 O O . LEU A 1 189 ? -62.210 -12.432 96.812 1.00 85.25 189 LEU A O 1
ATOM 1417 N N . LEU A 1 190 ? -60.989 -10.837 95.811 1.00 80.62 190 LEU A N 1
ATOM 1418 C CA . LEU A 1 190 ? -60.874 -9.986 96.997 1.00 80.62 190 LEU A CA 1
ATOM 1419 C C . LEU A 1 190 ? -62.228 -9.390 97.406 1.00 80.62 190 LEU A C 1
ATOM 1421 O O . LEU A 1 190 ? -62.532 -9.372 98.592 1.00 80.62 190 LEU A O 1
ATOM 1425 N N . ALA A 1 191 ? -63.051 -8.961 96.445 1.00 76.19 191 ALA A N 1
ATOM 1426 C CA . ALA A 1 191 ? -64.387 -8.433 96.721 1.00 76.19 191 ALA A CA 1
ATOM 1427 C C . ALA A 1 191 ? -65.367 -9.513 97.229 1.00 76.19 191 ALA A C 1
ATOM 1429 O O . ALA A 1 191 ? -66.155 -9.243 98.129 1.00 76.19 191 ALA A O 1
ATOM 1430 N N . GLU A 1 192 ? -65.296 -10.744 96.709 1.00 73.94 192 GLU A N 1
ATOM 1431 C CA . GLU A 1 192 ? -66.099 -11.885 97.186 1.00 73.94 192 GLU A CA 1
ATOM 1432 C C . GLU A 1 192 ? -65.700 -12.338 98.602 1.00 73.94 192 GLU A C 1
ATOM 1434 O O . GLU A 1 192 ? -66.551 -12.768 99.376 1.00 73.94 192 GLU A O 1
ATOM 1439 N N . ALA A 1 193 ? -64.422 -12.215 98.973 1.00 62.88 193 ALA A N 1
ATOM 1440 C CA . ALA A 1 193 ? -63.947 -12.507 100.327 1.00 62.88 193 ALA A CA 1
ATOM 1441 C C . ALA A 1 193 ? -64.380 -11.456 101.373 1.00 62.88 193 ALA A C 1
ATOM 1443 O O . ALA A 1 193 ? -64.275 -11.716 102.574 1.00 62.88 193 ALA A O 1
ATOM 1444 N N . GLU A 1 194 ? -64.858 -10.287 100.934 1.00 58.34 194 GLU A N 1
ATOM 1445 C CA . GLU A 1 194 ? -65.346 -9.199 101.788 1.00 58.34 194 GLU A CA 1
ATOM 1446 C C . GLU A 1 194 ? -66.882 -9.182 101.964 1.00 58.34 194 GLU A C 1
ATOM 1448 O O . GLU A 1 194 ? -67.372 -8.378 102.759 1.00 58.34 194 GLU A O 1
ATOM 1453 N N . GLU A 1 195 ? -67.658 -10.076 101.325 1.00 52.16 195 GLU A N 1
ATOM 1454 C CA . GLU A 1 195 ? -69.085 -10.244 101.660 1.00 52.16 195 GLU A CA 1
ATOM 1455 C C . GLU A 1 195 ? -69.261 -11.079 102.951 1.00 52.16 195 GLU A C 1
ATOM 1457 O O . GLU A 1 195 ? -68.907 -12.262 102.988 1.00 52.16 195 GLU A O 1
ATOM 1462 N N . PRO A 1 196 ? -69.817 -10.509 104.041 1.00 49.69 196 PRO A N 1
ATOM 1463 C CA . PRO A 1 196 ? -70.032 -11.240 105.280 1.00 49.69 196 PRO A CA 1
ATOM 1464 C C . PRO A 1 196 ? -71.195 -12.223 105.117 1.00 49.69 196 PRO A C 1
ATOM 1466 O O . PRO A 1 196 ? -72.315 -11.841 104.780 1.00 49.69 196 PRO A O 1
ATOM 1469 N N . GLY A 1 197 ? -70.937 -13.494 105.425 1.00 49.44 197 GLY A N 1
ATOM 1470 C CA . GLY A 1 197 ? -71.977 -14.494 105.633 1.00 49.44 197 GLY A CA 1
ATOM 1471 C C . GLY A 1 197 ? -72.868 -14.112 106.816 1.00 49.44 197 GLY A C 1
ATOM 1472 O O . GLY A 1 197 ? -72.583 -14.476 107.954 1.00 49.44 197 GLY A O 1
ATOM 1473 N N . ASP A 1 198 ? -73.950 -13.395 106.529 1.00 48.69 198 ASP A N 1
ATOM 1474 C CA . ASP A 1 198 ? -75.071 -13.142 107.426 1.00 48.69 198 ASP A CA 1
ATOM 1475 C C . ASP A 1 198 ? -76.271 -13.984 106.960 1.00 48.69 198 ASP A C 1
ATOM 1477 O O . ASP A 1 198 ? -77.014 -13.565 106.075 1.00 48.69 198 ASP A O 1
ATOM 1481 N N . ASN A 1 199 ? -76.418 -15.219 107.473 1.00 45.09 199 ASN A N 1
ATOM 1482 C CA . ASN A 1 199 ? -77.627 -15.645 108.202 1.00 45.09 199 ASN A CA 1
ATOM 1483 C C . ASN A 1 199 ? -77.731 -17.148 108.542 1.00 45.09 199 ASN A C 1
ATOM 1485 O O . ASN A 1 199 ? -77.525 -18.013 107.695 1.00 45.09 199 ASN A O 1
ATOM 1489 N N . ALA A 1 200 ? -78.270 -17.355 109.756 1.00 46.38 200 ALA A N 1
ATOM 1490 C CA . ALA A 1 200 ? -79.066 -18.469 110.307 1.00 46.38 200 ALA A CA 1
ATOM 1491 C C . ALA A 1 200 ? -78.385 -19.845 110.479 1.00 46.38 200 ALA A C 1
ATOM 1493 O O . ALA A 1 200 ? -77.803 -20.398 109.557 1.00 46.38 200 ALA A O 1
ATOM 1494 N N . ILE A 1 201 ? -78.434 -20.481 111.658 1.00 41.81 201 ILE A N 1
ATOM 1495 C CA . ILE A 1 201 ? -79.606 -21.078 112.353 1.00 41.81 201 ILE A CA 1
ATOM 1496 C C . ILE A 1 201 ? -79.209 -21.212 113.852 1.00 41.81 201 ILE A C 1
ATOM 1498 O O . ILE A 1 201 ? -78.130 -21.724 114.130 1.00 41.81 201 ILE A O 1
ATOM 1502 N N . VAL A 1 202 ? -79.829 -20.571 114.857 1.00 46.03 202 VAL A N 1
ATOM 1503 C CA . VAL A 1 202 ? -81.115 -20.814 115.570 1.00 46.03 202 VAL A CA 1
ATOM 1504 C C . VAL A 1 202 ? -81.440 -22.281 115.910 1.00 46.03 202 VAL A C 1
ATOM 1506 O O . VAL A 1 202 ? -82.019 -22.976 115.090 1.00 46.03 202 VAL A O 1
ATOM 1509 N N . CYS A 1 203 ? -81.207 -22.624 117.186 1.00 40.16 203 CYS A N 1
ATOM 1510 C CA . CYS A 1 203 ? -81.729 -23.760 117.973 1.00 40.16 203 CYS A CA 1
ATOM 1511 C C . CYS A 1 203 ? -81.273 -25.180 117.609 1.00 40.16 203 CYS A C 1
ATOM 1513 O O . CYS A 1 203 ? -81.684 -25.714 116.559 1.00 40.16 203 CYS A O 1
#

Sequence (203 aa):
MVGSHANLGSWVLADGPEMEWSPGDLWRADVALPAGGVYEYKYVLVGGGAGGRHALAWQRGNNSVLALNASETEAEVMDNWEGAPGAVVVVGGRAATREGQLLAWANEMEATIATQRSELRAVRMELAAMQEEVAQARQARVVLAQLQALRKQEAAALSEAQASNQVLRTQLVEATSAFHHALNIAQTLLAEAEEPGDNAIVC

Foldseek 3Di:
DAWCDQQCVNPDPQSHDAWDADPPRDTDDDTDDQALDKMWHWDFDWDDDPVGTDGPDTQADDTQIAHGHNPFDDKDWDDDSNNDWDIWIATPNDTDGRVRRVVVSVVVVVVVVVVVVVVVVVVVVVVVVVVVVVVVVVVVVVVVVVVVVVVVVVVVVVVVVVVVVVVVVVVVVVVVVVVVVVVVVVVVVVVVVPDDPDDDDDD